Protein AF-A0A836C8M6-F1 (afdb_monomer_lite)

Radius of gyration: 21.82 Å; chains: 1; bounding box: 74×58×56 Å

Structure (mmCIF, N/CA/C/O backbone):
data_AF-A0A836C8M6-F1
#
_entry.id   AF-A0A836C8M6-F1
#
loop_
_atom_site.group_PDB
_atom_site.id
_atom_site.type_symbol
_atom_site.label_atom_id
_atom_site.label_alt_id
_atom_site.label_comp_id
_atom_site.label_asym_id
_atom_site.label_entity_id
_atom_site.label_seq_id
_atom_site.pdbx_PDB_ins_code
_atom_site.Cartn_x
_atom_site.Cartn_y
_atom_site.Cartn_z
_atom_site.occupancy
_atom_site.B_iso_or_equiv
_atom_site.auth_seq_id
_atom_site.auth_comp_id
_atom_site.auth_asym_id
_atom_site.auth_atom_id
_atom_site.pdbx_PDB_model_num
ATOM 1 N N . GLU A 1 1 ? 37.809 -8.268 -21.802 1.00 70.75 1 GLU A N 1
ATOM 2 C CA . GLU A 1 1 ? 36.948 -7.479 -20.892 1.00 70.75 1 GLU A CA 1
ATOM 3 C C . GLU A 1 1 ? 36.267 -6.323 -21.620 1.00 70.75 1 GLU A C 1
ATOM 5 O O . GLU A 1 1 ? 35.045 -6.297 -21.657 1.00 70.75 1 GLU A O 1
ATOM 10 N N . GLU A 1 2 ? 37.013 -5.476 -22.330 1.00 81.81 2 GLU A N 1
ATOM 11 C CA . GLU A 1 2 ? 36.499 -4.345 -23.131 1.00 81.81 2 GLU A CA 1
ATOM 12 C C . GLU A 1 2 ? 35.350 -4.700 -24.106 1.00 81.81 2 GLU A C 1
ATOM 14 O O . GLU A 1 2 ? 34.308 -4.050 -24.122 1.00 81.81 2 GLU A O 1
ATOM 19 N N . ARG A 1 3 ? 35.455 -5.814 -24.849 1.00 80.94 3 ARG A N 1
ATOM 20 C CA . ARG A 1 3 ? 34.365 -6.305 -25.721 1.00 80.94 3 ARG A CA 1
ATOM 21 C C . ARG A 1 3 ? 33.083 -6.651 -24.953 1.00 80.94 3 ARG A C 1
ATOM 23 O O . ARG A 1 3 ? 31.990 -6.437 -25.467 1.00 80.94 3 ARG A O 1
ATOM 30 N N . ALA A 1 4 ? 33.201 -7.219 -23.753 1.00 76.12 4 ALA A N 1
ATOM 31 C CA . ALA A 1 4 ? 32.039 -7.583 -22.941 1.00 76.12 4 ALA A CA 1
ATOM 32 C C . ALA A 1 4 ? 31.343 -6.331 -22.391 1.00 76.12 4 ALA A C 1
ATOM 34 O O . ALA A 1 4 ? 30.115 -6.270 -22.378 1.00 76.12 4 ALA A O 1
ATOM 35 N N . GLN A 1 5 ? 32.127 -5.316 -22.024 1.00 75.81 5 GLN A N 1
ATOM 36 C CA . GLN A 1 5 ? 31.625 -4.012 -21.607 1.00 75.81 5 GLN A CA 1
ATOM 37 C C . GLN A 1 5 ? 30.881 -3.293 -22.744 1.00 75.81 5 GLN A C 1
ATOM 39 O O . GLN A 1 5 ? 29.734 -2.899 -22.555 1.00 75.81 5 GLN A O 1
ATOM 44 N N . LEU A 1 6 ? 31.461 -3.225 -23.948 1.00 79.31 6 LEU A N 1
ATOM 45 C CA . LEU A 1 6 ? 30.806 -2.625 -25.121 1.00 79.31 6 LEU A CA 1
ATOM 46 C C . LEU A 1 6 ? 29.486 -3.322 -25.485 1.00 79.31 6 LEU A C 1
ATOM 48 O O . LEU A 1 6 ? 28.505 -2.670 -25.843 1.00 79.31 6 LEU A O 1
ATOM 52 N N . VAL A 1 7 ? 29.434 -4.655 -25.376 1.00 77.94 7 VAL A N 1
ATOM 53 C CA . VAL A 1 7 ? 28.193 -5.416 -25.589 1.00 77.94 7 VAL A CA 1
ATOM 54 C C . VAL A 1 7 ? 27.151 -5.068 -24.525 1.00 77.94 7 VAL A C 1
ATOM 56 O O . VAL A 1 7 ? 25.995 -4.846 -24.877 1.00 77.94 7 VAL A O 1
ATOM 59 N N . ALA A 1 8 ? 27.541 -4.979 -23.253 1.00 72.38 8 ALA A N 1
ATOM 60 C CA . ALA A 1 8 ? 26.633 -4.611 -22.170 1.00 72.38 8 ALA A CA 1
ATOM 61 C C . ALA A 1 8 ? 26.087 -3.179 -22.333 1.00 72.38 8 ALA A C 1
ATOM 63 O O . ALA A 1 8 ? 24.889 -2.953 -22.160 1.00 72.38 8 ALA A O 1
ATOM 64 N N . GLU A 1 9 ? 26.931 -2.227 -22.734 1.00 73.50 9 GLU A N 1
ATOM 65 C CA . GLU A 1 9 ? 26.543 -0.838 -23.014 1.00 73.50 9 GLU A CA 1
ATOM 66 C C . GLU A 1 9 ? 25.579 -0.744 -24.209 1.00 73.50 9 GLU A C 1
ATOM 68 O O . GLU A 1 9 ? 24.525 -0.105 -24.119 1.00 73.50 9 GLU A O 1
ATOM 73 N N . ALA A 1 10 ? 25.869 -1.453 -25.306 1.00 76.44 10 ALA A N 1
ATOM 74 C CA . ALA A 1 10 ? 24.977 -1.521 -26.462 1.00 76.44 10 ALA A CA 1
ATOM 75 C C . ALA A 1 10 ? 23.623 -2.152 -26.099 1.00 76.44 10 ALA A C 1
ATOM 77 O O . ALA A 1 10 ? 22.566 -1.658 -26.499 1.00 76.44 10 ALA A O 1
ATOM 78 N N . GLN A 1 11 ? 23.631 -3.221 -25.298 1.00 76.75 11 GLN A N 1
ATOM 79 C CA . GLN A 1 11 ? 22.408 -3.849 -24.806 1.00 76.75 11 GLN A CA 1
ATOM 80 C C . GLN A 1 11 ? 21.603 -2.891 -23.912 1.00 76.75 11 GLN A C 1
ATOM 82 O O . GLN A 1 11 ? 20.384 -2.795 -24.084 1.00 76.75 11 GLN A O 1
ATOM 87 N N . ALA A 1 12 ? 22.266 -2.135 -23.027 1.00 72.62 12 ALA A N 1
ATOM 88 C CA . ALA A 1 12 ? 21.643 -1.140 -22.145 1.00 72.62 12 ALA A CA 1
ATOM 89 C C . ALA A 1 12 ? 20.935 -0.016 -22.914 1.00 72.62 12 ALA A C 1
ATOM 91 O O . ALA A 1 12 ? 19.888 0.467 -22.479 1.00 72.62 12 ALA A O 1
ATOM 92 N N . ALA A 1 13 ? 21.437 0.352 -24.093 1.00 74.25 13 ALA A N 1
ATOM 93 C CA . ALA A 1 13 ? 20.791 1.330 -24.967 1.00 74.25 13 ALA A CA 1
ATOM 94 C C . ALA A 1 13 ? 19.652 0.731 -25.823 1.00 74.25 13 ALA A C 1
ATOM 96 O O . ALA A 1 13 ? 18.590 1.348 -25.998 1.00 74.25 13 ALA A O 1
ATOM 97 N N . LEU A 1 14 ? 19.852 -0.475 -26.366 1.00 79.56 14 LEU A N 1
ATOM 98 C CA . LEU A 1 14 ? 18.960 -1.076 -27.365 1.00 79.56 14 LEU A CA 1
ATOM 99 C C . LEU A 1 14 ? 17.711 -1.718 -26.757 1.00 79.56 14 LEU A C 1
ATOM 101 O O . LEU A 1 14 ? 16.613 -1.519 -27.278 1.00 79.56 14 LEU A O 1
ATOM 105 N N . TYR A 1 15 ? 17.839 -2.459 -25.656 1.00 80.00 15 TYR A N 1
ATOM 106 C CA . TYR A 1 15 ? 16.721 -3.221 -25.086 1.00 80.00 15 TYR A CA 1
ATOM 107 C C . TYR A 1 15 ? 15.576 -2.337 -24.576 1.00 80.00 15 TYR A C 1
ATOM 109 O O . TYR A 1 15 ? 14.428 -2.619 -24.931 1.00 80.00 15 TYR A O 1
ATOM 117 N N . PRO A 1 16 ? 15.815 -1.237 -23.830 1.00 80.56 16 PRO A N 1
ATOM 118 C CA . PRO A 1 16 ? 14.721 -0.351 -23.447 1.00 80.56 16 PRO A CA 1
ATOM 119 C C . PRO A 1 16 ? 14.035 0.299 -24.650 1.00 80.56 16 PRO A C 1
ATOM 121 O O . PRO A 1 16 ? 12.815 0.472 -24.662 1.00 80.56 16 PRO A O 1
ATOM 124 N N . SER A 1 17 ? 14.808 0.642 -25.682 1.00 82.19 17 SER A N 1
ATOM 125 C CA . SER A 1 17 ? 14.291 1.226 -26.922 1.00 82.19 17 SER A CA 1
ATOM 126 C C . SER A 1 17 ? 13.415 0.225 -27.681 1.00 82.19 17 SER A C 1
ATOM 128 O O . SER A 1 17 ? 12.302 0.569 -28.089 1.00 82.19 17 SER A O 1
ATOM 130 N N . LEU A 1 18 ? 13.866 -1.031 -27.778 1.00 82.50 18 LEU A N 1
ATOM 131 C CA . LEU A 1 18 ? 13.121 -2.153 -28.344 1.00 82.50 18 LEU A CA 1
ATOM 132 C C . LEU A 1 18 ? 11.839 -2.429 -27.553 1.00 82.50 18 LEU A C 1
ATOM 134 O O . LEU A 1 18 ? 10.763 -2.445 -28.141 1.00 82.50 18 LEU A O 1
ATOM 138 N N . ALA A 1 19 ? 11.918 -2.584 -26.229 1.00 81.00 19 ALA A N 1
ATOM 139 C CA . ALA A 1 19 ? 10.751 -2.813 -25.378 1.00 81.00 19 ALA A CA 1
ATOM 140 C C . ALA A 1 19 ? 9.730 -1.672 -25.514 1.00 81.00 19 ALA A C 1
ATOM 142 O O . ALA A 1 19 ? 8.532 -1.914 -25.660 1.00 81.00 19 ALA A O 1
ATOM 143 N N . SER A 1 20 ? 10.195 -0.421 -25.571 1.00 79.06 20 SER A N 1
ATOM 144 C CA . SER A 1 20 ? 9.339 0.750 -25.775 1.00 79.06 20 SER A CA 1
ATOM 145 C C . SER A 1 20 ? 8.665 0.741 -27.151 1.00 79.06 20 SER A C 1
ATOM 147 O O . SER A 1 20 ? 7.470 1.026 -27.252 1.00 79.06 20 SER A O 1
ATOM 149 N N . ALA A 1 21 ? 9.398 0.383 -28.210 1.00 82.75 21 ALA A N 1
ATOM 150 C CA . ALA A 1 21 ? 8.848 0.229 -29.555 1.00 82.75 21 ALA A CA 1
ATOM 151 C C . ALA A 1 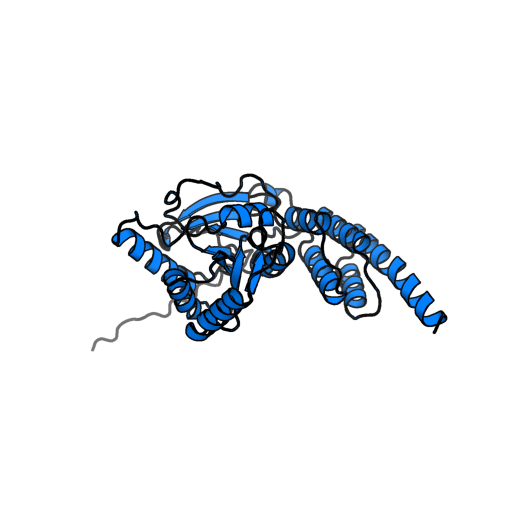21 ? 7.826 -0.916 -29.629 1.00 82.75 21 ALA A C 1
ATOM 153 O O . ALA A 1 21 ? 6.744 -0.726 -30.180 1.00 82.75 21 ALA A O 1
ATOM 154 N N . LEU A 1 22 ? 8.117 -2.061 -29.005 1.00 83.81 22 LEU A N 1
ATOM 155 C CA . LEU A 1 22 ? 7.213 -3.209 -28.920 1.00 83.81 22 LEU A CA 1
ATOM 156 C C . LEU A 1 22 ? 5.935 -2.865 -28.150 1.00 83.81 22 LEU A C 1
ATOM 158 O O . LEU A 1 22 ? 4.847 -3.231 -28.594 1.00 83.81 22 LEU A O 1
ATOM 162 N N . PHE A 1 23 ? 6.035 -2.108 -27.051 1.00 78.56 23 PHE A N 1
ATOM 163 C CA . PHE A 1 23 ? 4.857 -1.576 -26.371 1.00 78.56 23 PHE A CA 1
ATOM 164 C C . PHE A 1 23 ? 4.057 -0.674 -27.302 1.00 78.56 23 PHE A C 1
ATOM 166 O O . PHE A 1 23 ? 2.867 -0.919 -27.476 1.00 78.56 23 PHE A O 1
ATOM 173 N N . ARG A 1 24 ? 4.680 0.317 -27.959 1.00 77.06 24 ARG A N 1
ATOM 174 C CA . ARG A 1 24 ? 3.979 1.199 -28.914 1.00 77.06 24 ARG A CA 1
ATOM 175 C C . ARG A 1 24 ? 3.260 0.406 -30.008 1.00 77.06 24 ARG A C 1
ATOM 177 O O . ARG A 1 24 ? 2.090 0.681 -30.260 1.00 77.06 24 ARG A O 1
ATOM 184 N N . ALA A 1 25 ? 3.911 -0.619 -30.551 1.00 81.06 25 ALA A N 1
ATOM 185 C CA . ALA A 1 25 ? 3.370 -1.516 -31.570 1.00 81.06 25 ALA A CA 1
ATOM 186 C C . ALA A 1 25 ? 2.314 -2.515 -31.050 1.00 81.06 25 ALA A C 1
ATOM 188 O O . ALA A 1 25 ? 1.756 -3.276 -31.831 1.00 81.06 25 ALA A O 1
ATOM 189 N N . GLY A 1 26 ? 2.033 -2.558 -29.742 1.00 74.69 26 GLY A N 1
ATOM 190 C CA . GLY A 1 26 ? 1.069 -3.494 -29.149 1.00 74.69 26 GLY A CA 1
ATOM 191 C C . GLY A 1 26 ? 1.566 -4.937 -29.024 1.00 74.69 26 GLY A C 1
ATOM 192 O O . GLY A 1 26 ? 0.802 -5.816 -28.631 1.00 74.69 26 GLY A O 1
ATOM 193 N N . ALA A 1 27 ? 2.851 -5.193 -29.276 1.00 83.56 27 ALA A N 1
ATOM 194 C CA . ALA A 1 27 ? 3.480 -6.508 -29.185 1.00 83.56 27 ALA A CA 1
ATOM 195 C C . ALA A 1 27 ? 3.796 -6.896 -27.726 1.00 83.56 27 ALA A C 1
ATOM 197 O O . ALA A 1 27 ? 4.943 -7.167 -27.365 1.00 83.56 27 ALA A O 1
ATOM 198 N N . ARG A 1 28 ? 2.765 -6.937 -26.872 1.00 79.88 28 ARG A N 1
ATOM 199 C CA . ARG A 1 28 ? 2.869 -7.086 -25.409 1.00 79.88 28 ARG A CA 1
ATOM 200 C C . ARG A 1 28 ? 3.735 -8.262 -24.958 1.00 79.88 28 ARG A C 1
ATOM 202 O O . ARG A 1 28 ? 4.628 -8.070 -24.145 1.00 79.88 28 ARG A O 1
ATOM 209 N N . ARG A 1 29 ? 3.509 -9.470 -25.494 1.00 82.31 29 ARG A N 1
ATOM 210 C CA . ARG A 1 29 ? 4.294 -10.667 -25.120 1.00 82.31 29 ARG A CA 1
ATOM 211 C C . ARG A 1 29 ? 5.788 -10.474 -25.382 1.00 82.31 29 ARG A C 1
ATOM 213 O O . ARG A 1 29 ? 6.601 -10.847 -24.549 1.00 82.31 29 ARG A O 1
ATOM 220 N N . ARG A 1 30 ? 6.138 -9.857 -26.515 1.00 84.88 30 ARG A N 1
ATOM 221 C CA . ARG A 1 30 ? 7.534 -9.590 -26.897 1.00 84.88 30 ARG A CA 1
ATOM 222 C C . ARG A 1 30 ? 8.138 -8.482 -26.035 1.00 84.88 30 ARG A C 1
ATOM 224 O O . ARG A 1 30 ? 9.292 -8.586 -25.648 1.00 84.88 30 ARG A O 1
ATOM 231 N N . ALA A 1 31 ? 7.355 -7.453 -25.710 1.00 82.06 31 ALA A N 1
ATOM 232 C CA . ALA A 1 31 ? 7.790 -6.385 -24.816 1.00 82.06 31 ALA A CA 1
ATOM 233 C C . ALA A 1 31 ? 8.073 -6.911 -23.397 1.00 82.06 31 ALA A C 1
ATOM 235 O O . ALA A 1 31 ? 9.100 -6.577 -22.820 1.00 82.06 31 ALA A O 1
ATOM 236 N N . LEU A 1 32 ? 7.203 -7.776 -22.862 1.00 81.38 32 LEU A N 1
ATOM 237 C CA . LEU A 1 32 ? 7.411 -8.427 -21.564 1.00 81.38 32 LEU A CA 1
ATOM 238 C C . LEU A 1 32 ? 8.628 -9.359 -21.580 1.00 81.38 32 LEU A C 1
ATOM 240 O O . LEU A 1 32 ? 9.434 -9.287 -20.663 1.00 81.38 32 LEU A O 1
ATOM 244 N N . ALA A 1 33 ? 8.812 -10.156 -22.637 1.00 82.44 33 ALA A N 1
ATOM 245 C CA . ALA A 1 33 ? 10.005 -10.992 -22.787 1.00 82.44 33 ALA A CA 1
ATOM 246 C C . ALA A 1 33 ? 11.298 -10.154 -22.791 1.00 82.44 33 ALA A C 1
ATOM 248 O O . ALA A 1 33 ? 12.250 -10.494 -22.100 1.00 82.44 33 ALA A O 1
ATOM 249 N N . ALA A 1 34 ? 11.304 -9.008 -23.485 1.00 80.50 34 ALA A N 1
ATOM 250 C CA . ALA A 1 34 ? 12.444 -8.092 -23.465 1.00 80.50 34 ALA A CA 1
ATOM 251 C C . ALA A 1 34 ? 12.726 -7.536 -22.055 1.00 80.50 34 ALA A C 1
ATOM 253 O O . ALA A 1 34 ? 13.886 -7.430 -21.669 1.00 80.50 34 ALA A O 1
ATOM 254 N N . LEU A 1 35 ? 11.690 -7.219 -21.267 1.00 79.31 35 LEU A N 1
ATOM 255 C CA . LEU A 1 35 ? 11.854 -6.797 -19.868 1.00 79.31 35 LEU A CA 1
ATOM 256 C C . LEU A 1 35 ? 12.360 -7.929 -18.967 1.00 79.31 35 LEU A C 1
ATOM 258 O O . LEU A 1 35 ? 13.185 -7.681 -18.091 1.00 79.31 35 LEU A O 1
ATOM 262 N N . GLU A 1 36 ? 11.891 -9.161 -19.171 1.00 77.94 36 GLU A N 1
ATOM 263 C CA . GLU A 1 36 ? 12.391 -10.335 -18.449 1.00 77.94 36 GLU A CA 1
ATOM 264 C C . GLU A 1 36 ? 13.873 -10.584 -18.741 1.00 77.94 36 GLU A C 1
ATOM 266 O O . GLU A 1 36 ? 14.641 -10.855 -17.820 1.00 77.94 36 GLU A O 1
ATOM 271 N N . ASP A 1 37 ? 14.294 -10.449 -19.999 1.00 76.19 37 ASP A N 1
ATOM 272 C CA . ASP A 1 37 ? 15.699 -10.589 -20.389 1.00 76.19 37 ASP A CA 1
ATOM 273 C C . ASP A 1 37 ? 16.579 -9.503 -19.755 1.00 76.19 37 ASP A C 1
ATOM 275 O O . ASP A 1 37 ? 17.700 -9.788 -19.324 1.00 76.19 37 ASP A O 1
ATOM 279 N N . MET A 1 38 ? 16.054 -8.279 -19.618 1.00 75.31 38 MET A N 1
ATOM 280 C CA . MET A 1 38 ? 16.716 -7.211 -18.863 1.00 75.31 38 MET A CA 1
ATOM 281 C C . MET A 1 38 ? 16.819 -7.564 -17.369 1.00 75.31 38 MET A C 1
ATOM 283 O O . MET A 1 38 ? 17.896 -7.455 -16.784 1.00 75.31 38 MET A O 1
ATOM 287 N N . ALA A 1 39 ? 15.732 -8.054 -16.761 1.00 70.50 39 ALA A N 1
ATOM 288 C CA . ALA A 1 39 ? 15.676 -8.434 -15.347 1.00 70.50 39 ALA A CA 1
ATOM 289 C C . ALA A 1 39 ? 16.588 -9.624 -14.986 1.00 70.50 39 ALA A C 1
ATOM 291 O O . ALA A 1 39 ? 17.118 -9.669 -13.878 1.00 70.50 39 ALA A O 1
ATOM 292 N N . ARG A 1 40 ? 16.816 -10.573 -15.907 1.00 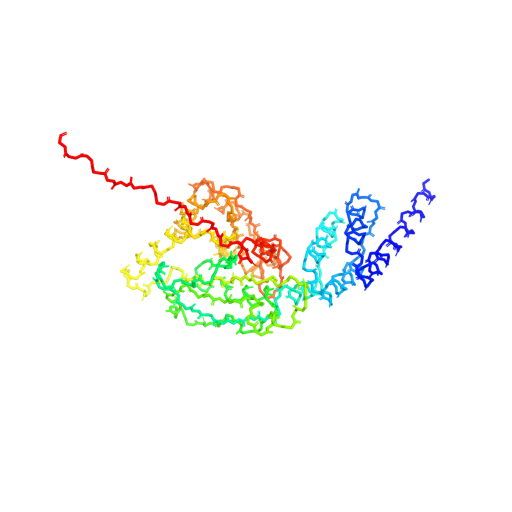72.50 40 ARG A N 1
ATOM 293 C CA . ARG A 1 40 ? 17.711 -11.737 -15.715 1.00 72.50 40 ARG A CA 1
ATOM 294 C C . ARG A 1 40 ? 19.211 -11.398 -15.772 1.00 72.50 40 ARG A C 1
ATOM 296 O O . ARG A 1 40 ? 20.036 -12.308 -15.785 1.00 72.50 40 ARG A O 1
ATOM 303 N N . GLY A 1 41 ? 19.580 -10.115 -15.768 1.00 60.78 41 GLY A N 1
ATOM 304 C CA . GLY A 1 41 ? 20.946 -9.683 -15.455 1.00 60.78 41 GLY A CA 1
ATOM 305 C C . GLY A 1 41 ? 21.883 -9.509 -16.648 1.00 60.78 41 GLY A C 1
ATOM 306 O O . GLY A 1 41 ? 23.092 -9.612 -16.475 1.00 60.78 41 GLY A O 1
ATOM 307 N N . ARG A 1 42 ? 21.366 -9.235 -17.853 1.00 61.41 42 ARG A N 1
ATOM 308 C CA . ARG A 1 42 ? 22.226 -8.935 -19.019 1.00 61.41 42 ARG A CA 1
ATOM 309 C C . ARG A 1 42 ? 22.215 -7.472 -19.443 1.00 61.41 42 ARG A C 1
ATOM 311 O O . ARG A 1 42 ? 23.003 -7.096 -20.299 1.00 61.41 42 ARG A O 1
ATOM 318 N N . VAL A 1 43 ? 21.332 -6.651 -18.874 1.00 66.00 43 VAL A N 1
ATOM 319 C CA . VAL A 1 43 ? 21.114 -5.284 -19.350 1.00 66.00 43 VAL A CA 1
ATOM 320 C C . VAL A 1 43 ? 20.785 -4.342 -18.197 1.00 66.00 43 VAL A C 1
ATOM 322 O O . VAL A 1 43 ? 19.735 -4.471 -17.570 1.00 66.00 43 VAL A O 1
ATOM 325 N N . ALA A 1 44 ? 21.646 -3.356 -17.945 1.00 68.81 44 ALA A N 1
ATOM 326 C CA . ALA A 1 44 ? 21.336 -2.279 -17.012 1.00 68.81 44 ALA A CA 1
ATOM 327 C C . ALA A 1 44 ? 20.193 -1.411 -17.571 1.00 68.81 44 ALA A C 1
ATOM 329 O O . ALA A 1 44 ? 20.269 -0.917 -18.696 1.00 68.81 44 ALA A O 1
ATOM 330 N N . ILE A 1 45 ? 19.126 -1.217 -16.793 1.00 77.81 45 ILE A N 1
ATOM 331 C CA . ILE A 1 45 ? 18.050 -0.277 -17.126 1.00 77.81 45 ILE A CA 1
ATOM 332 C C . ILE A 1 45 ? 18.316 1.053 -16.419 1.00 77.81 45 ILE A C 1
ATOM 334 O O . ILE A 1 45 ? 18.490 1.086 -15.208 1.00 77.81 45 ILE A O 1
ATOM 338 N N . SER A 1 46 ? 18.354 2.167 -17.150 1.00 85.06 46 SER A N 1
ATOM 339 C CA . SER A 1 46 ? 18.415 3.485 -16.509 1.00 85.06 46 SER A CA 1
ATOM 340 C C . SER A 1 46 ? 17.037 3.917 -15.996 1.00 85.06 46 SER A C 1
ATOM 342 O O . SER A 1 46 ? 16.001 3.468 -16.498 1.00 85.06 46 SER A O 1
ATOM 344 N N . ILE A 1 47 ? 17.006 4.836 -15.028 1.00 88.88 47 ILE A N 1
ATOM 345 C CA . ILE A 1 47 ? 15.751 5.412 -14.522 1.00 88.88 47 ILE A CA 1
ATOM 346 C C . ILE A 1 47 ? 14.933 6.081 -15.641 1.00 88.88 47 ILE A C 1
ATOM 348 O O . ILE A 1 47 ? 13.724 5.873 -15.737 1.00 88.88 47 ILE A O 1
ATOM 352 N N . ASP A 1 48 ? 15.589 6.782 -16.570 1.00 88.56 48 ASP A N 1
ATOM 353 C CA . ASP A 1 48 ? 14.919 7.422 -17.708 1.00 88.56 48 ASP A CA 1
ATOM 354 C C . ASP A 1 48 ? 14.305 6.400 -18.664 1.00 88.56 48 ASP A C 1
ATOM 356 O O . ASP A 1 48 ? 13.193 6.578 -19.167 1.00 88.56 48 ASP A O 1
ATOM 360 N N . ALA A 1 49 ? 15.026 5.306 -18.918 1.00 86.56 49 ALA A N 1
ATOM 361 C CA . ALA A 1 49 ? 14.539 4.199 -19.724 1.00 86.56 49 ALA A CA 1
ATOM 362 C C . ALA A 1 49 ? 13.300 3.554 -19.086 1.00 86.56 49 ALA A C 1
ATOM 364 O O . ALA A 1 49 ? 12.287 3.369 -19.769 1.00 86.56 49 ALA A O 1
ATOM 365 N N . ALA A 1 50 ? 13.348 3.284 -17.781 1.00 88.69 50 ALA A N 1
ATOM 366 C CA . ALA A 1 50 ? 12.220 2.744 -17.034 1.00 88.69 50 ALA A CA 1
ATOM 367 C C . ALA A 1 50 ? 11.004 3.685 -17.067 1.00 88.69 50 ALA A C 1
ATOM 369 O O . ALA A 1 50 ? 9.898 3.259 -17.408 1.00 88.69 50 ALA A O 1
ATOM 370 N N . ASN A 1 51 ? 11.208 4.984 -16.834 1.00 91.38 51 ASN A N 1
ATOM 371 C CA . ASN A 1 51 ? 10.145 5.989 -16.884 1.00 91.38 51 ASN A CA 1
ATOM 372 C C . ASN A 1 51 ? 9.501 6.084 -18.276 1.00 91.38 51 ASN A C 1
ATOM 374 O O . ASN A 1 51 ? 8.272 6.145 -18.394 1.00 91.38 51 ASN A O 1
ATOM 378 N N . ARG A 1 52 ? 10.290 6.022 -19.359 1.00 89.44 52 ARG A N 1
ATOM 379 C CA . ARG A 1 52 ? 9.755 5.966 -20.733 1.00 89.44 52 ARG A CA 1
ATOM 380 C C . ARG A 1 52 ? 8.908 4.717 -20.978 1.00 89.44 52 ARG A C 1
ATOM 382 O O . ARG A 1 52 ? 7.870 4.814 -21.639 1.00 89.44 52 ARG A O 1
ATOM 389 N N . LEU A 1 53 ? 9.335 3.562 -20.469 1.00 89.19 53 LEU A N 1
ATOM 390 C CA . LEU A 1 53 ? 8.610 2.295 -20.599 1.00 89.19 53 LEU A CA 1
ATOM 391 C C . LEU A 1 53 ? 7.291 2.315 -19.824 1.00 89.19 53 LEU A C 1
ATOM 393 O O . LEU A 1 53 ? 6.256 1.975 -20.395 1.00 89.19 53 LEU A O 1
ATOM 397 N N . ILE A 1 54 ? 7.297 2.799 -18.579 1.00 89.94 54 ILE A N 1
ATOM 398 C CA . ILE A 1 54 ? 6.083 2.943 -17.764 1.00 89.94 54 ILE A CA 1
ATOM 399 C C . ILE A 1 54 ? 5.090 3.882 -18.448 1.00 89.94 54 ILE A C 1
ATOM 401 O O . ILE A 1 54 ? 3.927 3.520 -18.603 1.00 89.94 54 ILE A O 1
ATOM 405 N N . ARG A 1 55 ? 5.531 5.044 -18.949 1.00 89.50 55 ARG A N 1
ATOM 406 C CA . ARG A 1 55 ? 4.649 5.970 -19.686 1.00 89.50 55 ARG A CA 1
ATOM 407 C C . ARG A 1 55 ? 4.111 5.352 -20.984 1.00 89.50 55 ARG A C 1
ATOM 409 O O . ARG A 1 55 ? 2.973 5.620 -21.371 1.00 89.50 55 ARG A O 1
ATOM 416 N N . ALA A 1 56 ? 4.897 4.519 -21.672 1.00 87.25 56 ALA A N 1
ATOM 417 C CA . ALA A 1 56 ? 4.430 3.791 -22.853 1.00 87.25 56 ALA A CA 1
ATOM 418 C C . ALA A 1 56 ? 3.355 2.749 -22.502 1.00 87.25 56 ALA A C 1
ATOM 420 O O . ALA A 1 56 ? 2.326 2.697 -23.178 1.00 87.25 56 ALA A O 1
ATOM 421 N N . ALA A 1 57 ? 3.555 1.979 -21.430 1.00 85.25 57 ALA A N 1
ATOM 422 C CA . ALA A 1 57 ? 2.573 1.029 -20.913 1.00 85.25 57 ALA A CA 1
ATOM 423 C C . ALA A 1 57 ? 1.299 1.734 -20.407 1.00 85.25 57 ALA A C 1
ATOM 425 O O . ALA A 1 57 ? 0.188 1.319 -20.740 1.00 85.25 57 ALA A O 1
ATOM 426 N N . GLN A 1 58 ? 1.452 2.860 -19.703 1.00 85.75 58 GLN A N 1
ATOM 427 C CA . GLN A 1 58 ? 0.361 3.714 -19.227 1.00 85.75 58 GLN A CA 1
ATOM 428 C C . GLN A 1 58 ? -0.538 4.185 -20.377 1.00 85.75 58 GLN A C 1
ATOM 430 O O . GLN A 1 58 ? -1.756 4.035 -20.293 1.00 85.75 58 GLN A O 1
ATOM 435 N N . ARG A 1 59 ? 0.035 4.715 -21.472 1.00 84.56 59 ARG A N 1
ATOM 436 C CA . ARG A 1 59 ? -0.740 5.163 -22.651 1.00 84.56 59 ARG A CA 1
ATOM 437 C C . ARG A 1 59 ? -1.599 4.052 -23.250 1.00 84.56 59 ARG A C 1
ATOM 439 O O . ARG A 1 59 ? -2.660 4.325 -23.800 1.00 84.56 59 ARG A O 1
ATOM 446 N N . ARG A 1 60 ? -1.150 2.804 -23.120 1.00 80.38 60 ARG A N 1
ATOM 447 C CA . ARG A 1 60 ? -1.858 1.611 -23.593 1.00 80.38 60 ARG A CA 1
ATOM 448 C C . ARG A 1 60 ? -2.759 0.967 -22.551 1.00 80.38 60 ARG A C 1
ATOM 450 O O . ARG A 1 60 ? -3.383 -0.041 -22.860 1.00 80.38 60 ARG A O 1
ATOM 457 N N . ARG A 1 61 ? -2.826 1.532 -21.342 1.00 81.19 61 ARG A N 1
ATOM 458 C CA . ARG A 1 61 ? -3.588 0.989 -20.210 1.00 81.19 61 ARG A CA 1
ATOM 459 C C . ARG A 1 61 ? -3.150 -0.435 -19.832 1.00 81.19 61 ARG A C 1
ATOM 461 O O . ARG A 1 61 ? -3.939 -1.199 -19.292 1.00 81.19 61 ARG A O 1
ATOM 468 N N . ASP A 1 62 ? -1.887 -0.789 -20.087 1.00 83.00 62 ASP A N 1
ATOM 469 C CA . ASP A 1 62 ? -1.332 -2.102 -19.741 1.00 83.00 62 ASP A CA 1
ATOM 470 C C . ASP A 1 62 ? -0.697 -2.051 -18.349 1.00 83.00 62 ASP A C 1
ATOM 472 O O . ASP A 1 62 ? 0.511 -1.865 -18.183 1.00 83.00 62 ASP A O 1
ATOM 476 N N . LEU A 1 63 ? -1.538 -2.191 -17.325 1.00 85.94 63 LEU A N 1
ATOM 477 C CA . LEU A 1 63 ? -1.098 -2.117 -15.935 1.00 85.94 63 LEU A CA 1
ATOM 478 C C . LEU A 1 63 ? -0.135 -3.261 -15.572 1.00 85.94 63 LEU A C 1
ATOM 480 O O . LEU A 1 63 ? 0.782 -3.081 -14.773 1.00 85.94 63 LEU A O 1
ATOM 484 N N . ARG A 1 64 ? -0.286 -4.430 -16.203 1.00 85.38 64 ARG A N 1
ATOM 485 C CA . ARG A 1 64 ? 0.637 -5.560 -16.015 1.00 85.38 64 ARG A CA 1
ATOM 486 C C . ARG A 1 64 ? 2.035 -5.226 -16.531 1.00 85.38 64 ARG A C 1
ATOM 488 O O . ARG A 1 64 ? 3.009 -5.541 -15.856 1.00 85.38 64 ARG A O 1
ATOM 495 N N . ALA A 1 65 ? 2.141 -4.565 -17.682 1.00 85.62 65 ALA A N 1
ATOM 496 C CA . ALA A 1 65 ? 3.423 -4.084 -18.187 1.00 85.62 65 ALA A CA 1
ATOM 497 C C . ALA A 1 65 ? 4.054 -3.022 -17.276 1.00 85.62 65 ALA A C 1
ATOM 499 O O . ALA A 1 65 ? 5.260 -3.068 -17.056 1.00 85.62 65 ALA A O 1
ATOM 500 N N . VAL A 1 66 ? 3.258 -2.115 -16.696 1.00 88.88 66 VAL A N 1
ATOM 501 C CA . VAL A 1 66 ? 3.758 -1.143 -15.705 1.00 88.88 66 VAL A CA 1
ATOM 502 C C . VAL A 1 66 ? 4.430 -1.857 -14.529 1.00 88.88 66 VAL A C 1
ATOM 504 O O . VAL A 1 66 ? 5.572 -1.544 -14.196 1.00 88.88 66 VAL A O 1
ATOM 507 N N . PHE A 1 67 ? 3.766 -2.855 -13.937 1.00 89.19 67 PHE A N 1
ATOM 508 C CA . PHE A 1 67 ? 4.346 -3.613 -12.825 1.00 89.19 67 PHE A CA 1
ATOM 509 C C . PHE A 1 67 ? 5.535 -4.488 -13.242 1.00 89.19 67 PHE A C 1
ATOM 511 O O . PHE A 1 67 ? 6.469 -4.626 -12.460 1.00 89.19 67 PHE A O 1
ATOM 518 N N . ALA A 1 68 ? 5.562 -5.006 -14.474 1.00 86.50 68 ALA A N 1
ATOM 519 C CA . ALA A 1 68 ? 6.725 -5.726 -14.995 1.00 86.50 68 ALA A CA 1
ATOM 520 C C . ALA A 1 68 ? 7.968 -4.824 -15.103 1.00 86.50 68 ALA A C 1
ATOM 522 O O . ALA A 1 68 ? 9.072 -5.263 -14.787 1.00 86.50 68 ALA A O 1
ATOM 523 N N . VAL A 1 69 ? 7.804 -3.552 -15.493 1.00 88.19 69 VAL A N 1
ATOM 524 C CA . VAL A 1 69 ? 8.918 -2.588 -15.489 1.00 88.19 69 VAL A CA 1
ATOM 525 C C . VAL A 1 69 ? 9.396 -2.314 -14.061 1.00 88.19 69 VAL A C 1
ATOM 527 O O . VAL A 1 69 ? 10.600 -2.303 -13.831 1.00 88.19 69 VAL A O 1
ATOM 530 N N . LEU A 1 70 ? 8.489 -2.154 -13.089 1.00 87.88 70 LEU A N 1
ATOM 531 C CA . LEU A 1 70 ? 8.866 -1.977 -11.677 1.00 87.88 70 LEU A CA 1
ATOM 532 C C . LEU A 1 70 ? 9.614 -3.192 -11.104 1.00 87.88 70 LEU A C 1
ATOM 534 O O . LEU A 1 70 ? 10.589 -3.031 -10.366 1.00 87.88 70 LEU A O 1
ATOM 538 N N . ASP A 1 71 ? 9.186 -4.404 -11.459 1.00 86.25 71 ASP A N 1
ATOM 539 C CA . ASP A 1 71 ? 9.872 -5.635 -11.061 1.00 86.25 71 ASP A CA 1
ATOM 540 C C . ASP A 1 71 ? 11.280 -5.693 -11.687 1.00 86.25 71 ASP A C 1
ATOM 542 O O . ASP A 1 71 ? 12.247 -6.010 -10.992 1.00 86.25 71 ASP A O 1
ATOM 546 N N . ALA A 1 72 ? 11.428 -5.290 -12.956 1.00 84.25 72 ALA A N 1
ATOM 547 C CA . ALA A 1 72 ? 12.728 -5.191 -13.623 1.00 84.25 72 ALA A CA 1
ATOM 548 C C . ALA A 1 72 ? 13.643 -4.125 -12.991 1.00 84.25 72 ALA A C 1
ATOM 550 O O . ALA A 1 72 ? 14.829 -4.382 -12.794 1.00 84.25 72 ALA A O 1
ATOM 551 N N . MET A 1 73 ? 13.106 -2.958 -12.610 1.00 87.19 73 MET A N 1
ATOM 552 C CA . MET A 1 73 ? 13.852 -1.936 -11.860 1.00 87.19 73 MET A CA 1
ATOM 553 C C . MET A 1 73 ? 14.352 -2.482 -10.522 1.00 87.19 73 MET A C 1
ATOM 555 O O . MET A 1 73 ? 15.518 -2.302 -10.180 1.00 87.19 73 MET A O 1
ATOM 559 N N . THR A 1 74 ? 13.490 -3.197 -9.791 1.00 85.06 74 THR A N 1
ATOM 560 C CA . THR A 1 74 ? 13.841 -3.814 -8.504 1.00 85.06 74 THR A CA 1
ATOM 561 C C . THR A 1 74 ? 14.961 -4.842 -8.675 1.00 85.06 74 THR A C 1
ATOM 563 O O . THR A 1 74 ? 15.938 -4.811 -7.928 1.00 85.06 74 THR A O 1
ATOM 566 N N . ALA A 1 75 ? 14.856 -5.720 -9.679 1.00 83.56 75 ALA A N 1
ATOM 567 C CA . ALA A 1 75 ? 15.891 -6.704 -9.999 1.00 83.56 75 ALA A CA 1
ATOM 568 C C . ALA A 1 75 ? 17.231 -6.039 -10.365 1.00 83.56 75 ALA A C 1
ATOM 570 O O . ALA A 1 75 ? 18.288 -6.497 -9.938 1.00 83.56 75 ALA A O 1
ATOM 571 N N . ALA A 1 76 ? 17.177 -4.916 -11.085 1.00 82.44 76 ALA A N 1
ATOM 572 C CA . ALA A 1 76 ? 18.340 -4.125 -11.474 1.00 82.44 76 ALA A CA 1
ATOM 573 C C . ALA A 1 76 ? 18.845 -3.157 -10.382 1.00 82.44 76 ALA A C 1
ATOM 575 O O . ALA A 1 76 ? 19.807 -2.432 -10.622 1.00 82.44 76 ALA A O 1
ATOM 576 N N . ARG A 1 77 ? 18.219 -3.127 -9.193 1.00 85.31 77 ARG A N 1
ATOM 577 C CA . ARG A 1 77 ? 18.524 -2.188 -8.090 1.00 85.31 77 ARG A CA 1
ATOM 578 C C . ARG A 1 77 ? 18.440 -0.710 -8.492 1.00 85.31 77 ARG A C 1
ATOM 580 O O . ARG A 1 77 ? 19.174 0.131 -7.979 1.00 85.31 77 ARG A O 1
ATOM 587 N N . VAL A 1 78 ? 17.523 -0.388 -9.397 1.00 85.75 78 VAL A N 1
ATOM 588 C CA . VAL A 1 78 ? 17.261 0.977 -9.857 1.00 85.75 78 VAL A CA 1
ATOM 589 C C . VAL A 1 78 ? 16.152 1.567 -9.000 1.00 85.75 78 VAL A C 1
ATOM 591 O O . VAL A 1 78 ? 15.012 1.104 -9.049 1.00 85.75 78 VAL A O 1
ATOM 594 N N . ALA A 1 79 ? 16.482 2.586 -8.210 1.00 85.38 79 ALA A N 1
ATOM 595 C CA . ALA A 1 79 ? 15.517 3.247 -7.341 1.00 85.38 79 ALA A CA 1
ATOM 596 C C . ALA A 1 79 ? 14.492 4.059 -8.164 1.00 85.38 79 ALA A C 1
ATOM 598 O O . ALA A 1 79 ? 14.897 4.876 -8.996 1.00 85.38 79 ALA A O 1
ATOM 599 N N . PRO A 1 80 ? 13.177 3.870 -7.946 1.00 87.25 80 PRO A N 1
ATOM 600 C CA . PRO A 1 80 ? 12.146 4.726 -8.524 1.00 87.25 80 PRO A CA 1
ATOM 601 C C . PRO A 1 80 ? 12.258 6.180 -8.051 1.00 87.25 80 PRO A C 1
ATOM 603 O O . PRO A 1 80 ? 12.646 6.448 -6.913 1.00 87.25 80 PRO A O 1
ATOM 606 N N . ASN A 1 81 ? 11.855 7.117 -8.908 1.00 88.44 81 ASN A N 1
ATOM 607 C CA . ASN A 1 81 ? 11.770 8.540 -8.582 1.00 88.44 81 ASN A CA 1
ATOM 608 C C . ASN A 1 81 ? 10.325 9.058 -8.702 1.00 88.44 81 ASN A C 1
ATOM 610 O O . ASN A 1 81 ? 9.407 8.311 -9.048 1.00 88.44 81 ASN A O 1
ATOM 614 N N . ASP A 1 82 ? 10.121 10.347 -8.427 1.00 86.00 82 ASP A N 1
ATOM 615 C CA . ASP A 1 82 ? 8.805 11.000 -8.492 1.00 86.00 82 ASP A CA 1
ATOM 616 C C . ASP A 1 82 ? 8.086 10.795 -9.831 1.00 86.00 82 ASP A C 1
ATOM 618 O O . ASP A 1 82 ? 6.890 10.499 -9.845 1.00 86.00 82 ASP A O 1
ATOM 622 N N . ASP A 1 83 ? 8.813 10.827 -10.946 1.00 87.88 83 ASP A N 1
ATOM 623 C CA . ASP A 1 83 ? 8.251 10.535 -12.265 1.00 87.88 83 ASP A CA 1
ATOM 624 C C . ASP A 1 83 ? 7.767 9.088 -12.393 1.00 87.88 83 ASP A C 1
ATOM 626 O O . ASP A 1 83 ? 6.685 8.840 -12.940 1.00 87.88 83 ASP A O 1
ATOM 630 N N . THR A 1 84 ? 8.544 8.124 -11.885 1.00 88.31 84 THR A N 1
ATOM 631 C CA . THR A 1 84 ? 8.147 6.711 -11.844 1.00 88.31 84 THR A CA 1
ATOM 632 C C . THR A 1 84 ? 6.837 6.566 -11.079 1.00 88.31 84 THR A C 1
ATOM 634 O O . THR A 1 84 ? 5.875 5.961 -11.555 1.00 88.31 84 THR A O 1
ATOM 637 N N . TYR A 1 85 ? 6.793 7.166 -9.894 1.00 83.75 85 TYR A N 1
ATOM 638 C CA . TYR A 1 85 ? 5.676 7.110 -8.968 1.00 83.75 85 TYR A CA 1
ATOM 639 C C . TYR A 1 85 ? 4.393 7.702 -9.536 1.00 83.75 85 TYR A C 1
ATOM 641 O O . TYR A 1 85 ? 3.328 7.090 -9.432 1.00 83.75 85 TYR A O 1
ATOM 649 N N . GLU A 1 86 ? 4.479 8.893 -10.117 1.00 86.19 86 GLU A N 1
ATOM 650 C CA . GLU A 1 86 ? 3.334 9.552 -10.730 1.00 86.19 86 GLU A CA 1
ATOM 651 C C . GLU A 1 86 ? 2.822 8.761 -11.930 1.00 86.19 86 GLU A C 1
ATOM 653 O O . GLU A 1 86 ? 1.614 8.573 -12.067 1.00 86.19 86 GLU A O 1
ATOM 658 N N . ALA A 1 87 ? 3.714 8.226 -12.767 1.00 86.50 87 ALA A N 1
ATOM 659 C CA . ALA A 1 87 ? 3.315 7.427 -13.919 1.00 86.50 87 ALA A CA 1
ATOM 660 C C . ALA A 1 87 ? 2.618 6.114 -13.509 1.00 86.50 87 ALA A C 1
ATOM 662 O O . ALA A 1 87 ? 1.594 5.760 -14.096 1.00 86.50 87 ALA A O 1
ATOM 663 N N . VAL A 1 88 ? 3.108 5.430 -12.467 1.00 88.56 88 VAL A N 1
ATOM 664 C CA . VAL A 1 88 ? 2.471 4.220 -11.910 1.00 88.56 88 VAL A CA 1
ATOM 665 C C . VAL A 1 88 ? 1.094 4.542 -11.337 1.00 88.56 88 VAL A C 1
ATOM 667 O O . VAL A 1 88 ? 0.115 3.892 -11.703 1.00 88.56 88 VAL A O 1
ATOM 670 N N . ALA A 1 89 ? 0.996 5.565 -10.485 1.00 87.56 89 ALA A N 1
ATOM 671 C CA . ALA A 1 89 ? -0.272 5.960 -9.882 1.00 87.56 89 ALA A CA 1
ATOM 672 C C . ALA A 1 89 ? -1.295 6.379 -10.949 1.00 87.56 89 ALA A C 1
ATOM 674 O O . ALA A 1 89 ? -2.439 5.940 -10.904 1.00 87.56 89 ALA A O 1
ATOM 675 N N . ASN A 1 90 ? -0.879 7.145 -11.961 1.00 86.38 90 ASN A N 1
ATOM 676 C CA . ASN A 1 90 ? -1.755 7.569 -13.054 1.00 86.38 90 ASN A CA 1
ATOM 677 C C . ASN A 1 90 ? -2.171 6.404 -13.971 1.00 86.38 90 ASN A C 1
ATOM 679 O O . ASN A 1 90 ? -3.258 6.435 -14.549 1.00 86.38 90 ASN A O 1
ATOM 683 N N . ALA A 1 91 ? -1.328 5.376 -14.123 1.00 86.12 91 ALA A N 1
ATOM 684 C CA . ALA A 1 91 ? -1.690 4.154 -14.839 1.00 86.12 91 ALA A CA 1
ATOM 685 C C . ALA A 1 91 ? -2.702 3.310 -14.053 1.00 86.12 91 ALA A C 1
ATOM 687 O O . ALA A 1 91 ? -3.630 2.754 -14.639 1.00 86.12 91 ALA A O 1
ATOM 688 N N . ALA A 1 92 ? -2.519 3.223 -12.735 1.00 87.50 92 ALA A N 1
ATOM 689 C CA . ALA A 1 92 ? -3.307 2.372 -11.857 1.00 87.50 92 ALA A CA 1
ATOM 690 C C . ALA A 1 92 ? -4.611 3.023 -11.363 1.00 87.50 92 ALA A C 1
ATOM 692 O O . ALA A 1 92 ? -5.560 2.304 -11.067 1.00 87.50 92 ALA A O 1
ATOM 693 N N . VAL A 1 93 ? -4.682 4.356 -11.273 1.00 88.81 93 VAL A N 1
ATOM 694 C CA . VAL A 1 93 ? -5.781 5.108 -10.636 1.00 88.81 93 VAL A CA 1
ATOM 695 C C . VAL A 1 93 ? -6.268 6.245 -11.541 1.00 88.81 93 VAL A C 1
ATOM 697 O O . VAL A 1 93 ? -5.895 7.414 -11.405 1.00 88.81 93 VAL A O 1
ATOM 700 N N . ARG A 1 94 ? -7.153 5.916 -12.482 1.00 85.88 94 ARG A N 1
ATOM 701 C CA . ARG A 1 94 ? -7.684 6.872 -13.473 1.00 85.88 94 ARG A CA 1
ATOM 702 C C . ARG A 1 94 ? -8.928 7.596 -12.972 1.00 85.88 94 ARG A C 1
ATOM 704 O O . ARG A 1 94 ? -9.057 8.806 -13.151 1.00 85.88 94 ARG A O 1
ATOM 711 N N . SER A 1 95 ? -9.803 6.869 -12.293 1.00 85.44 95 SER A N 1
ATOM 712 C CA . SER A 1 95 ? -10.970 7.402 -11.594 1.00 85.44 95 SER A CA 1
ATOM 713 C C . SER A 1 95 ? -11.040 6.800 -10.204 1.00 85.44 95 SER A C 1
ATOM 715 O O . SER A 1 95 ? -10.570 5.680 -9.996 1.00 85.44 95 SER A O 1
ATOM 717 N N . VAL A 1 96 ? -11.605 7.561 -9.269 1.00 86.94 96 VAL A N 1
ATOM 718 C CA . VAL A 1 96 ? -11.975 7.063 -7.948 1.00 86.94 96 VAL A CA 1
ATOM 719 C C . VAL A 1 96 ? -13.314 7.661 -7.564 1.00 86.94 96 VAL A C 1
ATOM 721 O O . VAL A 1 96 ? -13.468 8.880 -7.604 1.00 86.94 96 VAL A O 1
ATOM 724 N N . GLU A 1 97 ? -14.257 6.807 -7.190 1.00 85.94 97 GLU A N 1
ATOM 725 C CA . GLU A 1 97 ? -15.624 7.186 -6.846 1.00 85.94 97 GLU A CA 1
ATOM 726 C C . GLU A 1 97 ? -15.986 6.602 -5.481 1.00 85.94 97 GLU A C 1
ATOM 728 O O . GLU A 1 97 ? -15.741 5.427 -5.217 1.00 85.94 97 GLU A O 1
ATOM 733 N N . PHE A 1 98 ? -16.547 7.417 -4.588 1.00 87.56 98 PHE A N 1
ATOM 734 C CA . PHE A 1 98 ? -17.103 6.901 -3.339 1.00 87.56 98 PHE A CA 1
ATOM 735 C C . PHE A 1 98 ? -18.373 6.106 -3.648 1.00 87.56 98 PHE A C 1
ATOM 737 O O . PHE A 1 98 ? -19.274 6.622 -4.304 1.00 87.56 98 PHE A O 1
ATOM 744 N N . VAL A 1 99 ? -18.440 4.868 -3.161 1.00 88.81 99 VAL A N 1
ATOM 745 C CA . VAL A 1 99 ? -19.578 3.972 -3.400 1.00 88.81 99 VAL A CA 1
ATOM 746 C C . VAL A 1 99 ? -20.500 3.928 -2.196 1.00 88.81 99 VAL A C 1
ATOM 748 O O . VAL A 1 99 ? -21.698 4.157 -2.327 1.00 88.81 99 VAL A O 1
ATOM 751 N N . THR A 1 100 ? -19.961 3.604 -1.023 1.00 88.88 100 THR A N 1
ATOM 752 C CA . THR A 1 100 ? -20.756 3.477 0.201 1.00 88.88 100 THR A CA 1
ATOM 753 C C . THR A 1 100 ? -19.871 3.495 1.441 1.00 88.88 100 THR A C 1
ATOM 755 O O . THR A 1 100 ? -18.685 3.160 1.377 1.00 88.88 100 THR A O 1
ATOM 758 N N . GLY A 1 101 ? -20.465 3.850 2.577 1.00 90.38 101 GLY A N 1
ATOM 759 C CA . GLY A 1 101 ? -19.913 3.604 3.901 1.00 90.38 101 GLY A CA 1
ATOM 760 C C . GLY A 1 101 ? -20.686 2.464 4.560 1.00 90.38 101 GLY A C 1
ATOM 761 O O . GLY A 1 101 ? -21.862 2.611 4.884 1.00 90.38 101 GLY A O 1
ATOM 762 N N . ALA A 1 102 ? -20.039 1.315 4.745 1.00 90.06 102 ALA A N 1
ATOM 763 C CA . ALA A 1 102 ? -20.665 0.129 5.319 1.00 90.06 102 ALA A CA 1
ATOM 764 C C . ALA A 1 102 ? -20.467 0.068 6.840 1.00 90.06 102 ALA A C 1
ATOM 766 O O . ALA A 1 102 ? -19.358 0.246 7.346 1.00 90.06 102 ALA A O 1
ATOM 767 N N . VAL A 1 103 ? -21.547 -0.210 7.568 1.00 89.06 103 VAL A N 1
ATOM 768 C CA . VAL A 1 103 ? -21.563 -0.362 9.038 1.00 89.06 103 VAL A CA 1
ATOM 769 C C . VAL A 1 103 ? -21.664 -1.821 9.480 1.00 89.06 103 VAL A C 1
ATOM 771 O O . VAL A 1 103 ? -21.537 -2.114 10.664 1.00 89.06 103 VAL A O 1
ATOM 774 N N . SER A 1 104 ? -21.900 -2.731 8.539 1.00 91.19 104 SER A N 1
ATOM 775 C CA . SER A 1 104 ? -22.095 -4.160 8.772 1.00 91.19 104 SER A CA 1
ATOM 776 C C . SER A 1 104 ? -21.701 -4.965 7.527 1.00 91.19 104 SER A C 1
ATOM 778 O O . SER A 1 104 ? -21.483 -4.387 6.458 1.00 91.19 104 SER A O 1
ATOM 780 N N . MET A 1 105 ? -21.629 -6.295 7.634 1.00 92.44 105 MET A N 1
ATOM 781 C CA . MET A 1 105 ? -21.314 -7.163 6.491 1.00 92.44 105 MET A CA 1
ATOM 782 C C . MET A 1 105 ? -22.398 -7.113 5.399 1.00 92.44 105 MET A C 1
ATOM 784 O O . MET A 1 105 ? -22.090 -7.215 4.212 1.00 92.44 105 MET A O 1
ATOM 788 N N . GLU A 1 106 ? -23.656 -6.888 5.780 1.00 91.81 106 GLU A N 1
ATOM 789 C CA . GLU A 1 106 ? -24.820 -6.815 4.885 1.00 91.81 106 GLU A CA 1
ATOM 790 C C . GLU A 1 106 ? -24.860 -5.513 4.076 1.00 91.81 106 GLU A C 1
ATOM 792 O O . GLU A 1 106 ? -25.448 -5.466 2.996 1.00 91.81 106 GLU A O 1
ATOM 797 N N . THR A 1 107 ? -24.231 -4.451 4.591 1.00 91.00 107 THR A N 1
ATOM 798 C CA . THR A 1 107 ? -24.186 -3.124 3.950 1.00 91.00 107 THR A CA 1
ATOM 799 C C . THR A 1 107 ? -22.954 -2.921 3.062 1.00 91.00 107 THR A C 1
ATOM 801 O O . THR A 1 107 ? -22.777 -1.848 2.482 1.00 91.00 107 THR A O 1
ATOM 804 N N . LEU A 1 108 ? -22.108 -3.948 2.916 1.00 92.44 108 LEU A N 1
ATOM 805 C CA . LEU A 1 108 ? -20.974 -3.935 1.990 1.00 92.44 108 LEU A CA 1
ATOM 806 C C . LEU A 1 108 ? -21.446 -3.825 0.526 1.00 92.44 108 LEU A C 1
ATOM 808 O O . LEU A 1 108 ? -22.527 -4.317 0.184 1.00 92.44 108 LEU A O 1
ATOM 812 N N . PRO A 1 109 ? -20.631 -3.252 -0.384 1.00 90.25 109 PRO A N 1
ATOM 813 C CA . PRO A 1 109 ? -20.943 -3.264 -1.807 1.00 90.25 109 PRO A CA 1
ATOM 814 C C . PRO A 1 109 ? -21.216 -4.681 -2.318 1.00 90.25 109 PRO A C 1
ATOM 816 O O . PRO A 1 109 ? -20.421 -5.603 -2.098 1.00 90.25 109 PRO A O 1
ATOM 819 N N . ARG A 1 110 ? -22.329 -4.825 -3.048 1.00 86.69 110 ARG A N 1
ATOM 820 C CA . ARG A 1 110 ? -22.717 -6.077 -3.719 1.00 86.69 110 ARG A CA 1
ATOM 821 C C . ARG A 1 110 ? -21.792 -6.424 -4.879 1.00 86.69 110 ARG A C 1
ATOM 823 O O . ARG A 1 110 ? -21.578 -7.597 -5.169 1.00 86.69 110 ARG A O 1
ATOM 830 N N . LYS A 1 111 ? -21.271 -5.403 -5.566 1.00 85.94 111 LYS A N 1
ATOM 831 C CA . LYS A 1 111 ? -20.350 -5.584 -6.685 1.00 85.94 111 LYS A CA 1
ATOM 832 C C . LYS A 1 111 ? -19.069 -6.241 -6.175 1.00 85.94 111 LYS A C 1
ATOM 834 O O . LYS A 1 111 ? -18.453 -5.769 -5.223 1.00 85.94 111 LYS A O 1
ATOM 839 N N . TRP A 1 112 ? -18.671 -7.329 -6.824 1.00 86.31 112 TRP A N 1
ATOM 840 C CA . TRP A 1 112 ? -17.507 -8.103 -6.422 1.00 86.31 112 TRP A CA 1
ATOM 841 C C . TRP A 1 112 ? -16.250 -7.604 -7.129 1.00 86.31 112 TRP A C 1
ATOM 843 O O . TRP A 1 112 ? -15.946 -8.032 -8.238 1.00 86.31 112 TRP A O 1
ATOM 853 N N . LEU A 1 113 ? -15.508 -6.701 -6.495 1.00 92.12 113 LEU A N 1
ATOM 854 C CA . LEU A 1 113 ? -14.201 -6.256 -6.981 1.00 92.12 113 LEU A CA 1
ATOM 855 C C . LEU A 1 113 ? -13.115 -6.603 -5.962 1.00 92.12 113 LEU A C 1
ATOM 857 O O . LEU A 1 113 ? -13.412 -6.585 -4.771 1.00 92.12 113 LEU A O 1
ATOM 861 N N . PRO A 1 114 ? -11.871 -6.888 -6.391 1.00 95.25 114 PRO A N 1
ATOM 862 C CA . PRO A 1 114 ? -10.752 -7.063 -5.470 1.00 95.25 114 PRO A CA 1
ATOM 863 C C . PRO A 1 114 ? -10.584 -5.852 -4.549 1.00 95.25 114 PRO A C 1
ATOM 865 O O . PRO A 1 114 ? -10.813 -4.720 -4.973 1.00 95.25 114 PRO A O 1
ATOM 868 N N . GLU A 1 115 ? -10.158 -6.067 -3.306 1.00 95.88 115 GLU A N 1
ATOM 869 C CA . GLU A 1 115 ? -10.131 -5.006 -2.289 1.00 95.88 115 GLU A CA 1
ATOM 870 C C . GLU A 1 115 ? -8.744 -4.837 -1.670 1.00 95.88 115 GLU A C 1
ATOM 872 O O . GLU A 1 115 ? -8.073 -5.809 -1.299 1.00 95.88 115 GLU A O 1
ATOM 877 N N . ALA A 1 116 ? -8.344 -3.575 -1.525 1.00 97.19 116 ALA A N 1
ATOM 878 C CA . ALA A 1 116 ? -7.202 -3.136 -0.743 1.00 97.19 116 ALA A CA 1
ATOM 879 C C . ALA A 1 116 ? -7.702 -2.319 0.454 1.00 97.19 116 ALA A C 1
ATOM 881 O O . ALA A 1 116 ? -8.173 -1.192 0.296 1.00 97.19 116 ALA A O 1
ATOM 882 N N . ALA A 1 117 ? -7.616 -2.898 1.648 1.00 96.50 117 ALA A N 1
ATOM 883 C CA . ALA A 1 117 ? -8.094 -2.288 2.880 1.00 96.50 117 ALA A CA 1
ATOM 884 C C . ALA A 1 117 ? -6.987 -1.552 3.637 1.00 96.50 117 ALA A C 1
ATOM 886 O O . ALA A 1 117 ? -5.836 -1.984 3.645 1.00 96.50 117 ALA A O 1
ATOM 887 N N . PHE A 1 118 ? -7.351 -0.469 4.319 1.00 95.94 118 PHE A N 1
ATOM 888 C CA . PHE A 1 118 ? -6.455 0.340 5.138 1.00 95.94 118 PHE A CA 1
ATOM 889 C C . PHE A 1 118 ? -7.036 0.508 6.533 1.00 95.94 118 PHE A C 1
ATOM 891 O O . PHE A 1 118 ? -8.108 1.085 6.697 1.00 95.94 118 PHE A O 1
ATOM 898 N N . ILE A 1 119 ? -6.294 0.075 7.544 1.00 94.12 119 ILE A N 1
ATOM 899 C CA . ILE A 1 119 ? -6.641 0.211 8.958 1.00 94.12 119 ILE A CA 1
ATOM 900 C C . ILE A 1 119 ? -5.499 0.886 9.710 1.00 94.12 119 ILE A C 1
ATOM 902 O O . ILE A 1 119 ? -4.338 0.819 9.317 1.00 94.12 119 ILE A O 1
ATOM 906 N N . GLY A 1 120 ? -5.816 1.562 10.803 1.00 92.62 120 GLY A N 1
ATOM 907 C CA . GLY A 1 120 ? -4.819 2.120 11.705 1.00 92.62 120 GLY A CA 1
ATOM 908 C C . GLY A 1 120 ? -5.459 3.087 12.682 1.00 92.62 120 GLY A C 1
ATOM 909 O O . GLY A 1 120 ? -6.669 3.315 12.651 1.00 92.62 120 GLY A O 1
ATOM 910 N N . ARG A 1 121 ? -4.654 3.676 13.563 1.00 89.56 121 ARG A N 1
ATOM 911 C CA . ARG A 1 121 ? -5.166 4.633 14.547 1.00 89.56 121 ARG A CA 1
ATOM 912 C C . ARG A 1 121 ? -5.693 5.915 13.904 1.00 89.56 121 ARG A C 1
ATOM 914 O O . ARG A 1 121 ? -5.238 6.350 12.843 1.00 89.56 121 ARG A O 1
ATOM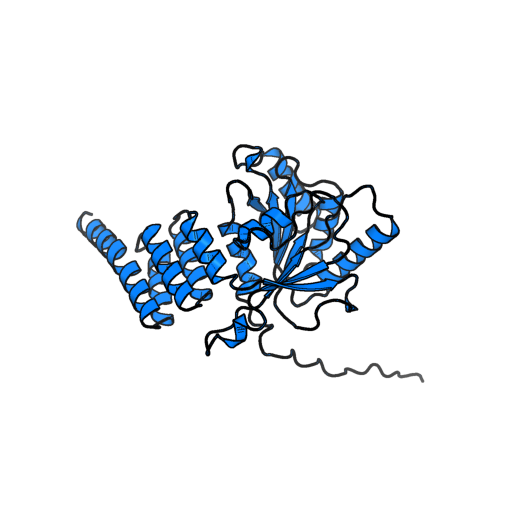 921 N N . SER A 1 122 ? -6.622 6.578 14.591 1.00 83.69 122 SER A N 1
ATOM 922 C CA . SER A 1 122 ? -6.980 7.960 14.250 1.00 83.69 122 SER A CA 1
ATOM 923 C C . SER A 1 122 ? -5.715 8.836 14.195 1.00 83.69 122 SER A C 1
ATOM 925 O O . SER A 1 122 ? -4.854 8.743 15.066 1.00 83.69 122 SER A O 1
ATOM 927 N N . ASN A 1 123 ? -5.585 9.675 13.161 1.00 84.50 123 ASN A N 1
ATOM 928 C CA . ASN A 1 123 ? -4.412 10.529 12.902 1.00 84.50 123 ASN A CA 1
ATOM 929 C C . ASN A 1 123 ? -3.070 9.804 12.664 1.00 84.50 123 ASN A C 1
ATOM 931 O O . ASN A 1 123 ? -2.021 10.455 12.672 1.00 84.50 123 ASN A O 1
ATOM 935 N N . VAL A 1 124 ? -3.068 8.493 12.390 1.00 91.62 124 VAL A N 1
ATOM 936 C CA . VAL A 1 124 ? -1.837 7.778 12.002 1.00 91.62 124 VAL A CA 1
ATOM 937 C C . VAL A 1 124 ? -1.308 8.226 10.634 1.00 91.62 124 VAL A C 1
ATOM 939 O O . VAL A 1 124 ? -0.126 8.116 10.364 1.00 91.62 124 VAL A O 1
ATOM 942 N N . GLY A 1 125 ? -2.159 8.814 9.787 1.00 90.38 125 GLY A N 1
ATOM 943 C CA . GLY A 1 125 ? -1.786 9.266 8.440 1.00 90.38 125 GLY A CA 1
ATOM 944 C C . GLY A 1 125 ? -2.430 8.467 7.307 1.00 90.38 125 GLY A C 1
ATOM 945 O O . GLY A 1 125 ? -2.037 8.632 6.161 1.00 90.38 125 GLY A O 1
ATOM 946 N N . LYS A 1 126 ? -3.445 7.643 7.602 1.00 91.31 126 LYS A N 1
ATOM 947 C CA . LYS A 1 126 ? -4.180 6.817 6.629 1.00 91.31 126 LYS A CA 1
ATOM 948 C C . LYS A 1 126 ? -4.675 7.577 5.399 1.00 91.31 126 LYS A C 1
ATOM 950 O O . LYS A 1 126 ? -4.280 7.245 4.290 1.00 91.31 126 LYS A O 1
ATOM 955 N N . SER A 1 127 ? -5.461 8.637 5.583 1.00 87.06 127 SER A N 1
ATOM 956 C CA . SER A 1 127 ? -5.975 9.427 4.455 1.00 87.06 127 SER A CA 1
ATOM 957 C C . SER A 1 127 ? -4.846 10.091 3.656 1.00 87.06 127 SER A C 1
ATOM 959 O O . SER A 1 127 ? -4.896 10.110 2.431 1.00 87.06 127 SER A O 1
ATOM 961 N N . SER A 1 128 ? -3.797 10.582 4.330 1.00 90.31 128 SER A N 1
ATOM 962 C CA . SER A 1 128 ? -2.617 11.155 3.666 1.00 90.31 128 SER A CA 1
ATOM 963 C C . SER A 1 128 ? -1.869 10.111 2.835 1.00 90.31 128 SER A C 1
ATOM 965 O O . SER A 1 128 ? -1.484 10.398 1.706 1.00 90.31 128 SER A O 1
ATOM 967 N N . LEU A 1 129 ? -1.715 8.890 3.357 1.00 91.88 129 LEU A N 1
ATOM 968 C CA . LEU A 1 129 ? -1.099 7.774 2.645 1.00 91.88 129 LEU A CA 1
ATOM 969 C C . LEU A 1 129 ? -1.929 7.376 1.418 1.00 91.88 129 LEU A C 1
ATOM 971 O O . LEU A 1 129 ? -1.369 7.243 0.335 1.00 91.88 129 LEU A O 1
ATOM 975 N N . VAL A 1 130 ? -3.252 7.237 1.562 1.00 89.94 130 VAL A N 1
ATOM 976 C CA . VAL A 1 130 ? -4.161 6.903 0.448 1.00 89.94 130 VAL A CA 1
ATOM 977 C C . VAL A 1 130 ? -4.086 7.965 -0.654 1.00 89.94 130 VAL A C 1
ATOM 979 O O . VAL A 1 130 ? -3.927 7.634 -1.829 1.00 89.94 130 VAL A O 1
ATOM 982 N N . ASN A 1 131 ? -4.124 9.246 -0.282 1.00 89.44 131 ASN A N 1
ATOM 983 C CA . ASN A 1 131 ? -3.981 10.362 -1.218 1.00 89.44 131 ASN A CA 1
ATOM 984 C C . ASN A 1 131 ? -2.616 10.341 -1.931 1.00 89.44 131 ASN A C 1
ATOM 986 O O . ASN A 1 131 ? -2.557 10.506 -3.152 1.00 89.44 131 ASN A O 1
ATOM 990 N N . MET A 1 132 ? -1.535 10.060 -1.194 1.00 90.69 132 MET A N 1
ATOM 991 C CA . MET A 1 132 ? -0.183 9.923 -1.743 1.00 90.69 132 MET A CA 1
ATOM 992 C C . MET A 1 132 ? -0.091 8.786 -2.770 1.00 90.69 132 MET A C 1
ATOM 994 O O . MET A 1 132 ? 0.414 9.009 -3.869 1.00 90.69 132 MET A O 1
ATOM 998 N N . VAL A 1 133 ? -0.560 7.574 -2.443 1.00 87.69 133 VAL A N 1
ATOM 999 C CA . VAL A 1 133 ? -0.438 6.416 -3.353 1.00 87.69 133 VAL A CA 1
ATOM 1000 C C . VAL A 1 133 ? -1.316 6.565 -4.592 1.00 87.69 133 VAL A C 1
ATOM 1002 O O . VAL A 1 133 ? -0.904 6.160 -5.675 1.00 87.69 133 VAL A O 1
ATOM 1005 N N . CYS A 1 134 ? -2.480 7.205 -4.458 1.00 86.88 134 CYS A N 1
ATOM 1006 C CA . CYS A 1 134 ? -3.395 7.459 -5.571 1.00 86.88 134 CYS A CA 1
ATOM 1007 C C . CYS A 1 134 ? -3.004 8.671 -6.425 1.00 86.88 134 CYS A C 1
ATOM 1009 O O . CYS A 1 134 ? -3.656 8.925 -7.435 1.00 86.88 134 CYS A O 1
ATOM 1011 N N . ASN A 1 135 ? -1.990 9.441 -6.015 1.00 85.69 135 ASN A N 1
ATOM 1012 C CA . ASN A 1 135 ? -1.631 10.722 -6.622 1.00 85.69 135 ASN A CA 1
ATOM 1013 C C . ASN A 1 135 ? -2.833 11.689 -6.734 1.00 85.69 135 ASN A C 1
ATOM 1015 O O . ASN A 1 135 ? -3.073 12.313 -7.767 1.00 85.69 135 ASN A O 1
ATOM 1019 N N . ARG A 1 136 ? -3.637 11.792 -5.665 1.00 79.50 136 ARG A N 1
ATOM 1020 C CA . ARG A 1 136 ? -4.825 12.662 -5.594 1.00 79.50 136 ARG A CA 1
ATOM 1021 C C . ARG A 1 136 ? -4.747 13.569 -4.375 1.00 79.50 136 ARG A C 1
ATOM 1023 O O . ARG A 1 136 ? -4.365 13.131 -3.299 1.00 79.50 136 ARG A O 1
ATOM 1030 N N . LYS A 1 137 ? -5.170 14.828 -4.522 1.00 68.69 137 LYS A N 1
ATOM 1031 C CA . LYS A 1 137 ? -5.118 15.815 -3.429 1.00 68.69 137 LYS A CA 1
ATOM 1032 C C . LYS A 1 137 ? -6.222 15.639 -2.371 1.00 68.69 137 LYS A C 1
ATOM 1034 O O . LYS A 1 137 ? -6.008 16.032 -1.231 1.00 68.69 137 LYS A O 1
ATOM 1039 N N . ALA A 1 138 ? -7.381 15.067 -2.721 1.00 68.19 138 ALA A N 1
ATOM 1040 C CA . ALA A 1 138 ? -8.555 15.044 -1.834 1.00 68.19 138 ALA A CA 1
ATOM 1041 C C . ALA A 1 138 ? -9.493 13.832 -2.040 1.00 68.19 138 ALA A C 1
ATOM 1043 O O . ALA A 1 138 ? -10.708 13.982 -1.999 1.00 68.19 138 ALA A O 1
ATOM 1044 N N . LEU A 1 139 ? -8.950 12.635 -2.284 1.00 66.06 139 LEU A N 1
ATOM 1045 C CA . LEU A 1 139 ? -9.755 11.416 -2.467 1.00 66.06 139 LEU A CA 1
ATOM 1046 C C . LEU A 1 139 ? -10.328 10.925 -1.134 1.00 66.06 139 LEU A C 1
ATOM 1048 O O . LEU A 1 139 ? -11.533 10.760 -0.984 1.00 66.06 139 LEU A O 1
ATOM 1052 N N . ALA A 1 140 ? -9.456 10.742 -0.146 1.00 59.94 140 ALA A N 1
ATOM 1053 C CA . ALA A 1 140 ? -9.857 10.504 1.229 1.00 59.94 140 ALA A CA 1
ATOM 1054 C C . ALA A 1 140 ? -9.786 11.842 1.966 1.00 59.94 140 ALA A C 1
ATOM 1056 O O . ALA A 1 140 ? -8.702 12.425 2.090 1.00 59.94 140 ALA A O 1
ATOM 1057 N N . TYR A 1 141 ? -10.928 12.343 2.448 1.00 56.94 141 TYR A N 1
ATOM 1058 C CA . TYR A 1 141 ? -10.963 13.578 3.230 1.00 56.94 141 TYR A CA 1
ATOM 1059 C C . TYR A 1 141 ? -10.014 13.446 4.431 1.00 56.94 141 TYR A C 1
ATOM 1061 O O . TYR A 1 141 ? -10.225 12.633 5.334 1.00 56.94 141 TYR A O 1
ATOM 1069 N N . THR A 1 142 ? -8.959 14.258 4.457 1.00 51.41 142 THR A N 1
ATOM 1070 C CA . THR A 1 142 ? -8.022 14.383 5.579 1.00 51.41 142 THR A CA 1
ATOM 1071 C C . THR A 1 142 ? -8.683 15.212 6.681 1.00 51.41 142 THR A C 1
ATOM 1073 O O . THR A 1 142 ? -8.310 16.350 6.961 1.00 51.41 142 THR A O 1
ATOM 1076 N N . SER A 1 143 ? -9.743 14.686 7.303 1.00 40.25 143 SER A N 1
ATOM 1077 C CA . SER A 1 143 ? -10.375 15.398 8.413 1.00 40.25 143 SER A CA 1
ATOM 1078 C C . SER A 1 143 ? -9.417 15.452 9.604 1.00 40.25 143 SER A C 1
ATOM 1080 O O . SER A 1 143 ? -9.075 14.424 10.180 1.00 40.25 143 SER A O 1
ATOM 1082 N N . LYS A 1 144 ? -9.017 16.665 10.008 1.00 40.66 144 LYS A N 1
ATOM 1083 C CA . LYS A 1 144 ? -8.258 16.910 11.249 1.00 40.66 144 LYS A CA 1
ATOM 1084 C C . LYS A 1 144 ? -9.083 16.639 12.518 1.00 40.66 144 LYS A C 1
ATOM 1086 O O . LYS A 1 144 ? -8.521 16.647 13.607 1.00 40.66 144 LYS A O 1
ATOM 1091 N N . ARG A 1 145 ? -10.405 16.434 12.398 1.00 39.59 145 ARG A N 1
ATOM 1092 C CA . ARG A 1 145 ? -11.312 16.106 13.509 1.00 39.59 145 ARG A CA 1
ATOM 1093 C C . ARG A 1 145 ? -11.503 14.581 13.583 1.00 39.59 145 ARG A C 1
ATOM 1095 O O . ARG A 1 145 ? -12.177 14.028 12.714 1.00 39.59 145 ARG A O 1
ATOM 1102 N N . PRO A 1 146 ? -10.930 13.900 14.593 1.00 45.06 146 PRO A N 1
ATOM 1103 C CA . PRO A 1 146 ? -11.091 12.457 14.771 1.00 45.06 146 PRO A CA 1
ATOM 1104 C C . PRO A 1 146 ? -12.560 12.068 14.999 1.00 45.06 146 PRO A C 1
ATOM 1106 O O . PRO A 1 146 ? -13.312 12.839 15.591 1.00 45.06 146 PRO A O 1
ATOM 1109 N N . GLY A 1 147 ? -12.962 10.867 14.565 1.00 49.50 147 GLY A N 1
ATOM 1110 C CA . GLY A 1 147 ? -14.280 10.287 14.878 1.00 49.50 147 GLY A CA 1
ATOM 1111 C C . GLY A 1 147 ? -15.390 10.460 13.831 1.00 49.50 147 GLY A C 1
ATOM 1112 O O . GLY A 1 147 ? -16.511 10.027 14.079 1.00 49.50 147 GLY A O 1
ATOM 1113 N N . LYS A 1 148 ? -15.114 11.054 12.659 1.00 54.62 148 LYS A N 1
ATOM 1114 C CA . LYS A 1 148 ? -16.123 11.173 11.583 1.00 54.62 148 LYS A CA 1
ATOM 1115 C C . LYS A 1 148 ? -16.364 9.879 10.800 1.00 54.62 148 LYS A C 1
ATOM 1117 O O . LYS A 1 148 ? -17.485 9.641 10.369 1.00 54.62 148 LYS A O 1
ATOM 1122 N N . THR A 1 149 ? -15.338 9.051 10.617 1.00 59.16 149 THR A N 1
ATOM 1123 C CA . THR A 1 149 ? -15.472 7.776 9.901 1.00 59.16 149 THR A CA 1
ATOM 1124 C C . THR A 1 149 ? -15.861 6.691 10.894 1.00 59.16 149 THR A C 1
ATOM 1126 O O . THR A 1 149 ? -15.016 6.246 11.665 1.00 59.16 149 THR A O 1
ATOM 1129 N N . GLN A 1 150 ? -17.137 6.303 10.890 1.00 70.94 150 GLN A N 1
ATOM 1130 C CA . GLN A 1 150 ? -17.679 5.211 11.715 1.00 70.94 150 GLN A CA 1
ATOM 1131 C C . GLN A 1 150 ? -17.973 3.944 10.904 1.00 70.94 150 GLN A C 1
ATOM 1133 O O . GLN A 1 150 ? -18.586 3.007 11.406 1.00 70.94 150 GLN A O 1
ATOM 1138 N N . GLN A 1 151 ? -17.573 3.954 9.636 1.00 84.38 151 GLN A N 1
ATOM 1139 C CA . GLN A 1 151 ? -17.989 3.017 8.604 1.00 84.38 151 GLN A CA 1
ATOM 1140 C C . GLN A 1 151 ? -16.756 2.596 7.801 1.00 84.38 151 GLN A C 1
ATOM 1142 O O . GLN A 1 151 ? -15.773 3.339 7.736 1.00 84.38 151 GLN A O 1
ATOM 1147 N N . LEU A 1 152 ? -16.811 1.424 7.178 1.00 90.31 152 LEU A N 1
ATOM 1148 C CA . LEU A 1 152 ? -15.875 1.025 6.135 1.00 90.31 152 LEU A CA 1
ATOM 1149 C C . LEU A 1 152 ? -16.230 1.793 4.860 1.00 90.31 152 LEU A C 1
ATOM 1151 O O . LEU A 1 152 ? -17.253 1.511 4.240 1.00 90.31 152 LEU A O 1
ATOM 1155 N N . ASN A 1 153 ? -15.416 2.770 4.473 1.00 90.50 153 ASN A N 1
ATOM 1156 C CA . ASN A 1 153 ? -15.682 3.554 3.269 1.00 90.50 153 ASN A CA 1
ATOM 1157 C C . ASN A 1 153 ? -15.082 2.865 2.045 1.00 90.50 153 ASN A C 1
ATOM 1159 O O . ASN A 1 153 ? -13.869 2.664 1.976 1.00 90.50 153 ASN A O 1
ATOM 1163 N N . PHE A 1 154 ? -15.925 2.553 1.067 1.00 92.19 154 PHE A N 1
ATOM 1164 C CA . PHE A 1 154 ? -15.529 1.938 -0.193 1.00 92.19 154 PHE A CA 1
ATOM 1165 C C . PHE A 1 154 ? -15.380 2.995 -1.275 1.00 92.19 154 PHE A C 1
ATOM 1167 O O . PHE A 1 154 ? -16.320 3.733 -1.580 1.00 92.19 154 PHE A O 1
ATOM 1174 N N . PHE A 1 155 ? -14.204 3.020 -1.890 1.00 91.25 155 PHE A N 1
ATOM 1175 C CA . PHE A 1 155 ? -13.906 3.845 -3.048 1.00 91.25 155 PHE A CA 1
ATOM 1176 C C . PHE A 1 155 ? -13.605 2.937 -4.238 1.00 91.25 155 PHE A C 1
ATOM 1178 O O . PHE A 1 155 ? -12.631 2.182 -4.213 1.00 91.25 155 PHE A O 1
ATOM 1185 N N . GLU A 1 156 ? -14.445 2.980 -5.268 1.00 91.06 156 GLU A N 1
ATOM 1186 C CA . GLU A 1 156 ? -14.226 2.238 -6.505 1.00 91.06 156 GLU A CA 1
ATOM 1187 C C . GLU A 1 156 ? -13.174 2.940 -7.348 1.00 91.06 156 GLU A C 1
ATOM 1189 O O . GLU A 1 156 ? -13.338 4.096 -7.732 1.00 91.06 156 GLU A O 1
ATOM 1194 N N . VAL A 1 157 ? -12.098 2.230 -7.661 1.00 90.12 157 VAL A N 1
ATOM 1195 C CA . VAL A 1 157 ? -11.045 2.696 -8.555 1.00 90.12 157 VAL A CA 1
ATOM 1196 C C . VAL A 1 157 ? -11.295 2.148 -9.950 1.00 90.12 157 VAL A C 1
ATOM 1198 O O . VAL A 1 157 ? -11.578 0.963 -10.107 1.00 90.12 157 VAL A O 1
ATOM 1201 N N . ASN A 1 158 ? -11.146 2.996 -10.972 1.00 87.31 158 ASN A N 1
ATOM 1202 C CA . ASN A 1 158 ? -11.324 2.648 -12.389 1.00 87.31 158 ASN A CA 1
ATOM 1203 C C . ASN A 1 158 ? -12.714 2.077 -12.743 1.00 87.31 158 ASN A C 1
ATOM 1205 O O . ASN A 1 158 ? -12.840 1.360 -13.739 1.00 87.31 158 ASN A O 1
ATOM 1209 N N . GLY A 1 159 ? -13.732 2.387 -11.938 1.00 80.81 159 GLY A N 1
ATOM 1210 C CA . GLY A 1 159 ? -15.130 2.017 -12.157 1.00 80.81 159 GLY A CA 1
ATOM 1211 C C . GLY A 1 159 ? -15.887 2.918 -13.138 1.00 80.81 159 GLY A C 1
ATOM 1212 O O . GLY A 1 159 ? -15.321 3.846 -13.724 1.00 80.81 159 GLY A O 1
ATOM 1213 N N . GLY A 1 160 ? -17.187 2.648 -13.295 1.00 70.19 160 GLY A N 1
ATOM 1214 C CA . GLY A 1 160 ? -18.140 3.541 -13.970 1.00 70.19 160 GLY A CA 1
ATOM 1215 C C . GLY A 1 160 ? -17.787 3.902 -15.421 1.00 70.19 160 GLY A C 1
ATOM 1216 O O . GLY A 1 160 ? -17.324 3.068 -16.201 1.00 70.19 160 GLY A O 1
ATOM 1217 N N . ALA A 1 161 ? -17.991 5.172 -15.792 1.00 53.34 161 ALA A N 1
ATOM 1218 C CA . ALA A 1 161 ? -17.743 5.697 -17.142 1.00 53.34 161 ALA A CA 1
ATOM 1219 C C . ALA A 1 161 ? -16.271 5.571 -17.596 1.00 53.34 161 ALA A C 1
ATOM 1221 O O . ALA A 1 161 ? -15.992 5.494 -18.793 1.00 53.34 161 ALA A O 1
ATOM 1222 N N . ALA A 1 162 ? -15.319 5.474 -16.658 1.00 55.28 162 ALA A N 1
ATOM 1223 C CA . ALA A 1 162 ? -13.910 5.232 -16.975 1.00 55.28 162 ALA A CA 1
ATOM 1224 C C . ALA A 1 162 ? -13.646 3.802 -17.492 1.00 55.28 162 ALA A C 1
ATOM 1226 O O . ALA A 1 162 ? -12.642 3.575 -18.174 1.00 55.28 162 ALA A O 1
ATOM 1227 N N . ALA A 1 163 ? -14.547 2.855 -17.204 1.00 56.88 163 ALA A N 1
ATOM 1228 C CA . ALA A 1 163 ? -14.545 1.520 -17.797 1.00 56.88 163 ALA A CA 1
ATOM 1229 C C . ALA A 1 163 ? -15.194 1.507 -19.195 1.00 56.88 163 ALA A C 1
ATOM 1231 O O . ALA A 1 163 ? -14.741 0.765 -20.061 1.00 56.88 163 ALA A O 1
ATOM 1232 N N . ALA A 1 164 ? -16.184 2.372 -19.451 1.00 47.78 164 ALA A N 1
ATOM 1233 C CA . ALA A 1 164 ? -16.944 2.416 -20.708 1.00 47.78 164 ALA A CA 1
ATOM 1234 C C . ALA A 1 164 ? -16.134 2.900 -21.932 1.00 47.78 164 ALA A C 1
ATOM 1236 O O . ALA A 1 164 ? -16.480 2.591 -23.066 1.00 47.78 164 ALA A O 1
ATOM 1237 N N . GLY A 1 165 ? -15.034 3.629 -21.714 1.00 47.06 165 GLY A N 1
ATOM 1238 C CA . GLY A 1 165 ? -14.099 4.058 -22.764 1.00 47.06 165 GLY A CA 1
ATOM 1239 C C . GLY A 1 165 ? -12.856 3.171 -22.898 1.00 47.06 165 GLY A C 1
ATOM 1240 O O . GLY A 1 165 ? -11.851 3.598 -23.470 1.00 47.06 165 GLY A O 1
ATOM 1241 N N . ALA A 1 166 ? -12.836 1.995 -22.270 1.00 51.91 166 ALA A N 1
ATOM 1242 C CA . ALA A 1 166 ? -11.810 0.988 -22.492 1.00 51.91 166 ALA A CA 1
ATOM 1243 C C . ALA A 1 166 ? -12.368 -0.034 -23.487 1.00 51.91 166 ALA A C 1
ATOM 1245 O O . ALA A 1 166 ? -13.022 -0.987 -23.083 1.00 51.91 166 ALA A O 1
ATOM 1246 N N . GLY A 1 167 ? -12.103 0.154 -24.789 1.00 49.19 167 GLY A N 1
ATOM 1247 C CA . GLY A 1 167 ? -12.129 -0.995 -25.709 1.00 49.19 167 GLY A CA 1
ATOM 1248 C C . GLY A 1 167 ? -11.244 -2.108 -25.139 1.00 49.19 167 GLY A C 1
ATOM 1249 O O . GLY A 1 167 ? -10.369 -1.763 -24.352 1.00 49.19 167 GLY A O 1
ATOM 1250 N N . ASP A 1 168 ? -11.492 -3.366 -25.517 1.00 44.41 168 ASP A N 1
ATOM 1251 C CA . ASP A 1 168 ? -10.989 -4.712 -25.122 1.00 44.41 168 ASP A CA 1
ATOM 1252 C C . ASP A 1 168 ? -9.809 -4.880 -24.116 1.00 44.41 168 ASP A C 1
ATOM 1254 O O . ASP A 1 168 ? -9.614 -5.947 -23.535 1.00 44.41 168 ASP A O 1
ATOM 1258 N N . GLY A 1 169 ? -9.001 -3.854 -23.867 1.00 47.03 169 GLY A N 1
ATOM 1259 C CA . GLY A 1 169 ? -8.069 -3.684 -22.758 1.00 47.03 169 GLY A CA 1
ATOM 1260 C C . GLY A 1 169 ? -8.738 -3.538 -21.384 1.00 47.03 169 GLY A C 1
ATOM 1261 O O . GLY A 1 169 ? -9.001 -2.437 -20.904 1.00 47.03 169 GLY A O 1
ATOM 1262 N N . GLU A 1 170 ? -8.939 -4.693 -20.752 1.00 55.34 170 GLU A N 1
ATOM 1263 C CA . GLU A 1 170 ? -9.022 -4.980 -19.309 1.00 55.34 170 GLU A CA 1
ATOM 1264 C C . GLU A 1 170 ? -9.171 -3.773 -18.359 1.00 55.34 170 GLU A C 1
ATOM 1266 O O . GLU A 1 170 ? -8.202 -3.137 -17.936 1.00 55.34 170 GLU A O 1
ATOM 1271 N N . ALA A 1 171 ? -10.407 -3.497 -17.936 1.00 60.81 171 ALA A N 1
ATOM 1272 C CA . ALA A 1 171 ? -10.666 -2.577 -16.835 1.00 60.81 171 ALA A CA 1
ATOM 1273 C C . ALA A 1 171 ? -10.227 -3.201 -15.493 1.00 60.81 171 ALA A C 1
ATOM 1275 O O . ALA A 1 171 ? -10.916 -4.038 -14.915 1.00 60.81 171 ALA A O 1
ATOM 1276 N N . HIS A 1 172 ? -9.067 -2.767 -14.994 1.00 79.12 172 HIS A N 1
ATOM 1277 C CA . HIS A 1 172 ? -8.518 -3.075 -13.668 1.00 79.12 172 HIS A CA 1
ATOM 1278 C C . HIS A 1 172 ? -9.265 -2.318 -12.555 1.00 79.12 172 HIS A C 1
ATOM 1280 O O . HIS A 1 172 ? -8.712 -1.403 -11.935 1.00 79.12 172 HIS A O 1
ATOM 1286 N N . ALA A 1 173 ? -10.549 -2.633 -12.365 1.00 88.75 173 ALA A N 1
ATOM 1287 C CA . ALA A 1 173 ? -11.366 -2.045 -11.309 1.00 88.75 173 ALA A CA 1
ATOM 1288 C C . ALA A 1 173 ? -11.168 -2.784 -9.979 1.00 88.75 173 ALA A C 1
ATOM 1290 O O . ALA A 1 173 ? -11.142 -4.014 -9.942 1.00 88.75 173 ALA A O 1
ATOM 1291 N N . PHE A 1 174 ? -11.034 -2.034 -8.888 1.00 93.06 174 PHE A N 1
ATOM 1292 C CA . PHE A 1 174 ? -10.836 -2.570 -7.539 1.00 93.06 174 PHE A CA 1
ATOM 1293 C C . PHE A 1 174 ? -11.359 -1.580 -6.490 1.00 93.06 174 PHE A C 1
ATOM 1295 O O . PHE A 1 174 ? -11.574 -0.408 -6.799 1.00 93.06 174 PHE A O 1
ATOM 1302 N N . TYR A 1 175 ? -11.557 -2.029 -5.252 1.00 93.94 175 TYR A N 1
ATOM 1303 C CA . TYR A 1 175 ? -11.913 -1.157 -4.134 1.00 93.94 175 TYR A CA 1
ATOM 1304 C C . TYR A 1 175 ? -10.693 -0.770 -3.303 1.00 93.94 175 TYR A C 1
ATOM 1306 O O . TYR A 1 175 ? -9.904 -1.622 -2.890 1.00 93.94 175 TYR A O 1
ATOM 1314 N N . LEU A 1 176 ? -10.592 0.518 -2.982 1.00 94.56 176 LEU A N 1
ATOM 1315 C CA . LEU A 1 176 ? -9.866 0.986 -1.806 1.00 94.56 176 LEU A CA 1
ATOM 1316 C C . LEU A 1 176 ? -10.864 1.047 -0.647 1.00 94.56 176 LEU A C 1
ATOM 1318 O O . LEU A 1 176 ? -11.905 1.694 -0.764 1.00 94.56 176 LEU A O 1
ATOM 1322 N N . VAL A 1 177 ? -10.549 0.378 0.459 1.00 94.25 177 VAL A N 1
ATOM 1323 C CA . VAL A 1 177 ? -11.423 0.307 1.635 1.00 94.25 177 VAL A CA 1
ATOM 1324 C C . VAL A 1 177 ? -10.765 1.046 2.788 1.00 94.25 177 VAL A C 1
ATOM 1326 O O . VAL A 1 177 ? -9.759 0.602 3.338 1.00 94.25 177 VAL A O 1
ATOM 1329 N N . ASP A 1 178 ? -11.324 2.195 3.148 1.00 90.81 178 ASP A N 1
ATOM 1330 C CA . ASP A 1 178 ? -10.843 3.008 4.257 1.00 90.81 178 ASP A CA 1
ATOM 1331 C C . ASP A 1 178 ? -11.568 2.614 5.547 1.00 90.81 178 ASP A C 1
ATOM 1333 O O . ASP A 1 178 ? -12.748 2.923 5.731 1.00 90.81 178 ASP A O 1
ATOM 1337 N N . MET A 1 179 ? -10.867 1.914 6.441 1.00 89.88 179 MET A N 1
ATOM 1338 C CA . MET A 1 179 ? -11.434 1.455 7.707 1.00 89.88 179 MET A CA 1
ATOM 1339 C C . MET A 1 179 ? -11.433 2.581 8.754 1.00 89.88 179 MET A C 1
ATOM 1341 O O . MET A 1 179 ? -10.560 3.465 8.723 1.00 89.88 179 MET A O 1
ATOM 1345 N N . PRO A 1 180 ? -12.391 2.585 9.702 1.00 81.06 180 PRO A N 1
ATOM 1346 C CA . PRO A 1 180 ? -12.434 3.586 10.756 1.00 81.06 180 PRO A CA 1
ATOM 1347 C C . PRO A 1 180 ? -11.153 3.554 11.597 1.00 81.06 180 PRO A C 1
ATOM 1349 O O . PRO A 1 180 ? -10.551 2.511 11.849 1.00 81.06 180 PRO A O 1
ATOM 1352 N N . GLY A 1 181 ? -10.706 4.739 12.013 1.00 73.81 181 GLY A N 1
ATOM 1353 C CA . GLY A 1 181 ? -9.479 4.875 12.786 1.00 73.81 181 GLY A CA 1
ATOM 1354 C C . GLY A 1 181 ? -9.690 4.459 14.238 1.00 73.81 181 GLY A C 1
ATOM 1355 O O . GLY A 1 181 ? -10.401 5.149 14.968 1.00 73.81 181 GLY A O 1
ATOM 1356 N N . HIS A 1 182 ? -9.036 3.395 14.694 1.00 70.19 182 HIS A N 1
ATOM 1357 C CA . HIS A 1 182 ? -9.206 2.923 16.068 1.00 70.19 182 HIS A CA 1
ATOM 1358 C C . HIS A 1 182 ? -8.405 3.749 17.097 1.00 70.19 182 HIS A C 1
ATOM 1360 O O . HIS A 1 182 ? -7.559 4.575 16.744 1.00 70.19 182 HIS A O 1
ATOM 1366 N N . GLY A 1 183 ? -8.683 3.556 18.390 1.00 61.19 183 GLY A N 1
ATOM 1367 C CA . GLY A 1 183 ? -7.944 4.208 19.481 1.00 61.19 183 GLY A CA 1
ATOM 1368 C C . GLY A 1 183 ? -8.401 5.626 19.845 1.00 61.19 183 GLY A C 1
ATOM 1369 O O . GLY A 1 183 ? -7.690 6.318 20.569 1.00 61.19 183 GLY A O 1
ATOM 1370 N N . TYR A 1 184 ? -9.572 6.083 19.380 1.00 60.38 184 TYR A N 1
ATOM 1371 C CA . TYR A 1 184 ? -10.133 7.353 19.850 1.00 60.38 184 TYR A CA 1
ATOM 1372 C C . TYR A 1 184 ? -10.866 7.180 21.188 1.00 60.38 184 TYR A C 1
ATOM 1374 O O . TYR A 1 184 ? -11.756 6.338 21.329 1.00 60.38 184 TYR A O 1
ATOM 1382 N N . ALA A 1 185 ? -10.506 7.998 22.179 1.00 54.03 185 ALA A N 1
ATOM 1383 C CA . ALA A 1 185 ? -11.026 7.902 23.543 1.00 54.03 185 ALA A CA 1
ATOM 1384 C C . ALA A 1 185 ? -12.525 8.253 23.669 1.00 54.03 185 ALA A C 1
ATOM 1386 O O . ALA A 1 185 ? -13.165 7.780 24.602 1.00 54.03 185 ALA A O 1
ATOM 1387 N N . LYS A 1 186 ? -13.104 9.010 22.722 1.00 64.81 186 LYS A N 1
ATOM 1388 C CA . LYS A 1 186 ? -14.474 9.561 22.831 1.00 64.81 186 LYS A CA 1
ATOM 1389 C C . LYS A 1 186 ? -15.572 8.805 22.061 1.00 64.81 186 LYS A C 1
ATOM 1391 O O . LYS A 1 186 ? -16.605 9.396 21.770 1.00 64.81 186 LYS A O 1
ATOM 1396 N N . VAL A 1 187 ? -15.367 7.544 21.684 1.00 72.06 187 VAL A N 1
ATOM 1397 C CA . VAL A 1 187 ? -16.457 6.708 21.133 1.00 72.06 187 VAL A CA 1
ATOM 1398 C C . VAL A 1 187 ? -17.043 5.822 22.228 1.00 72.06 187 VAL A C 1
ATOM 1400 O O . VAL A 1 187 ? -16.309 5.412 23.130 1.00 72.06 187 VAL A O 1
ATOM 1403 N N . SER A 1 188 ? -18.347 5.540 22.156 1.00 78.88 188 SER A N 1
ATOM 1404 C CA . SER A 1 188 ? -19.011 4.644 23.105 1.00 78.88 188 SER A CA 1
ATOM 1405 C C . SER A 1 188 ? -18.417 3.237 23.032 1.00 78.88 188 SER A C 1
ATOM 1407 O O . SER A 1 188 ? -17.910 2.806 21.993 1.00 78.88 188 SER A O 1
ATOM 1409 N N . GLU A 1 189 ? -18.481 2.508 24.143 1.00 81.44 189 GLU A N 1
ATOM 1410 C CA . GLU A 1 189 ? -18.021 1.120 24.209 1.00 81.44 189 GLU A CA 1
ATOM 1411 C C . GLU A 1 189 ? -18.752 0.231 23.196 1.00 81.44 189 GLU A C 1
ATOM 1413 O O . GLU A 1 189 ? -18.111 -0.490 22.438 1.00 81.44 189 GLU A O 1
ATOM 1418 N N . GLN A 1 190 ? -20.072 0.396 23.077 1.00 83.88 190 GLN A N 1
ATOM 1419 C CA . GLN A 1 190 ? -20.903 -0.303 22.092 1.00 83.88 190 GLN A CA 1
ATOM 1420 C C . GLN A 1 190 ? -20.398 -0.119 20.653 1.00 83.88 190 GLN A C 1
ATOM 1422 O O . GLN A 1 190 ? -20.297 -1.087 19.900 1.00 83.88 190 GLN A O 1
ATOM 1427 N N . LEU A 1 191 ? -20.027 1.110 20.271 1.00 81.50 191 LEU A N 1
ATOM 1428 C CA . LEU A 1 191 ? -19.515 1.388 18.930 1.00 81.50 191 LEU A CA 1
ATOM 1429 C C . LEU A 1 191 ? -18.132 0.758 18.709 1.00 81.50 191 LEU A C 1
ATOM 1431 O O . LEU A 1 191 ? -17.850 0.255 17.624 1.00 81.50 191 LEU A O 1
ATOM 1435 N N . ARG A 1 192 ? -17.273 0.735 19.740 1.00 80.12 192 ARG A N 1
ATOM 1436 C CA . ARG A 1 192 ? -15.976 0.040 19.663 1.00 80.12 192 ARG A CA 1
ATOM 1437 C C . ARG A 1 192 ? -16.156 -1.456 19.447 1.00 80.12 192 ARG A C 1
ATOM 1439 O O . ARG A 1 192 ? -15.463 -2.007 18.595 1.00 80.12 192 ARG A O 1
ATOM 1446 N N . THR A 1 193 ? -17.064 -2.084 20.188 1.00 84.69 193 THR A N 1
ATOM 1447 C CA . THR A 1 193 ? -17.367 -3.513 20.056 1.00 84.69 193 THR A CA 1
ATOM 1448 C C . THR A 1 193 ? -17.904 -3.822 18.663 1.00 84.69 193 THR A C 1
ATOM 1450 O O . THR A 1 193 ? -17.347 -4.669 17.973 1.00 84.69 193 THR A O 1
ATOM 1453 N N . SER A 1 194 ? -18.878 -3.041 18.184 1.00 85.19 194 SER A N 1
ATOM 1454 C CA . SER A 1 194 ? -19.419 -3.156 16.822 1.00 85.19 194 SER A CA 1
ATOM 1455 C C . SER A 1 194 ? -18.323 -3.086 15.747 1.00 85.19 194 SER A C 1
ATOM 1457 O O . SER A 1 194 ? -18.281 -3.923 14.846 1.00 85.19 194 SER A O 1
ATOM 1459 N N . TRP A 1 195 ? -17.367 -2.157 15.864 1.00 85.56 195 TRP A N 1
ATOM 1460 C CA . TRP A 1 195 ? -16.239 -2.079 14.928 1.00 85.56 195 TRP A CA 1
ATOM 1461 C C . TRP A 1 195 ? -15.286 -3.266 15.015 1.00 85.56 195 TRP A C 1
ATOM 1463 O O . TRP A 1 195 ? -14.776 -3.709 13.988 1.00 85.56 195 TRP A O 1
ATOM 1473 N N . GLN A 1 196 ? -15.002 -3.757 16.223 1.00 86.75 196 GLN A N 1
ATOM 1474 C CA . GLN A 1 196 ? -14.164 -4.942 16.400 1.00 86.75 196 GLN A CA 1
ATOM 1475 C C . GLN A 1 196 ? -14.823 -6.167 15.770 1.00 86.75 196 GLN A C 1
ATOM 1477 O O . GLN A 1 196 ? -14.148 -6.932 15.087 1.00 86.75 196 GLN A O 1
ATOM 1482 N N . ASP A 1 197 ? -16.131 -6.330 15.946 1.00 90.25 197 ASP A N 1
ATOM 1483 C CA . ASP A 1 197 ? -16.864 -7.461 15.388 1.00 90.25 197 ASP A CA 1
ATOM 1484 C C . ASP A 1 197 ? -16.992 -7.366 13.868 1.00 90.25 197 ASP A C 1
ATOM 1486 O O . ASP A 1 197 ? -16.767 -8.363 13.180 1.00 90.25 197 ASP A O 1
ATOM 1490 N N . LEU A 1 198 ? -17.227 -6.167 13.325 1.00 91.44 198 LEU A N 1
ATOM 1491 C CA . LEU A 1 198 ? -17.178 -5.942 11.881 1.00 91.44 198 LEU A CA 1
ATOM 1492 C C . LEU A 1 198 ? -15.788 -6.249 11.311 1.00 91.44 198 LEU A C 1
ATOM 1494 O O . LEU A 1 198 ? -15.689 -6.911 10.283 1.00 91.44 198 LEU A O 1
ATOM 1498 N N . LEU A 1 199 ? -14.712 -5.815 11.976 1.00 92.25 199 LEU A N 1
ATOM 1499 C CA . LEU A 1 199 ? -13.346 -6.117 11.546 1.00 92.25 199 LEU A CA 1
ATOM 1500 C C . LEU A 1 199 ? -13.092 -7.630 11.529 1.00 92.25 199 LEU A C 1
ATOM 1502 O O . LEU A 1 199 ? -12.604 -8.146 10.526 1.00 92.25 199 LEU A O 1
ATOM 1506 N N . LYS A 1 200 ? -13.449 -8.342 12.605 1.00 93.25 200 LYS A N 1
ATOM 1507 C CA . LYS A 1 200 ? -13.308 -9.805 12.699 1.00 93.25 200 LYS A CA 1
ATOM 1508 C C . LYS A 1 200 ? -14.025 -10.509 11.549 1.00 93.25 200 LYS A C 1
ATOM 1510 O O . LYS A 1 200 ? -13.429 -11.345 10.873 1.00 93.25 200 LYS A O 1
ATOM 1515 N N . GLN A 1 201 ? -15.288 -10.150 11.312 1.00 94.62 201 GLN A N 1
ATOM 1516 C CA . GLN A 1 201 ? -16.096 -10.736 10.243 1.00 94.62 201 GLN A CA 1
ATOM 1517 C C . GLN A 1 201 ? -15.524 -10.407 8.865 1.00 94.62 201 GLN A C 1
ATOM 1519 O O . GLN A 1 201 ? -15.358 -11.301 8.039 1.00 94.62 201 GLN A O 1
ATOM 1524 N N . TYR A 1 202 ? -15.153 -9.149 8.627 1.00 94.69 202 TYR A N 1
ATOM 1525 C CA . TYR A 1 202 ? -14.595 -8.708 7.356 1.00 94.69 202 TYR A CA 1
ATOM 1526 C C . TYR A 1 202 ? -13.301 -9.456 7.017 1.00 94.69 202 TYR A C 1
ATOM 1528 O O . TYR A 1 202 ? -13.166 -9.994 5.921 1.00 94.69 202 TYR A O 1
ATOM 1536 N N . VAL A 1 203 ? -12.367 -9.549 7.966 1.00 94.31 203 VAL A N 1
ATOM 1537 C CA . VAL A 1 203 ? -11.070 -10.219 7.776 1.00 94.31 203 VAL A CA 1
ATOM 1538 C C . VAL A 1 203 ? -11.252 -11.714 7.515 1.00 94.31 203 VAL A C 1
ATOM 1540 O O . VAL A 1 203 ? -10.568 -12.262 6.656 1.00 94.31 203 VAL A O 1
ATOM 1543 N N . ALA A 1 204 ? -12.191 -12.360 8.211 1.00 93.44 204 ALA A N 1
ATOM 1544 C CA . ALA A 1 204 ? -12.434 -13.794 8.076 1.00 93.44 204 ALA A CA 1
ATOM 1545 C C . ALA A 1 204 ? -13.257 -14.166 6.828 1.00 93.44 204 ALA A C 1
ATOM 1547 O O . ALA A 1 204 ? -13.039 -15.222 6.240 1.00 93.44 204 ALA A O 1
ATOM 1548 N N . GLN A 1 205 ? -14.217 -13.327 6.422 1.00 91.75 205 GLN A N 1
ATOM 1549 C CA . GLN A 1 205 ? -15.261 -13.711 5.461 1.00 91.75 205 GLN A CA 1
ATOM 1550 C C . GLN A 1 205 ? -15.186 -12.967 4.120 1.00 91.75 205 GLN A C 1
ATOM 1552 O O . GLN A 1 205 ? -15.755 -13.433 3.128 1.00 91.75 205 GLN A O 1
ATOM 1557 N N . ARG A 1 206 ? -14.504 -11.813 4.029 1.00 93.38 206 ARG A N 1
ATOM 1558 C CA . ARG A 1 206 ? -14.484 -11.009 2.795 1.00 93.38 206 ARG A CA 1
ATOM 1559 C C . ARG A 1 206 ? -13.570 -11.635 1.741 1.00 93.38 206 ARG A C 1
ATOM 1561 O O . ARG A 1 206 ? -12.383 -11.333 1.647 1.00 93.38 206 ARG A O 1
ATOM 1568 N N . ARG A 1 207 ? -14.128 -12.499 0.887 1.00 93.06 207 ARG A N 1
ATOM 1569 C CA . ARG A 1 207 ? -13.346 -13.228 -0.136 1.00 93.06 207 ARG A CA 1
ATOM 1570 C C . ARG A 1 207 ? -12.809 -12.355 -1.275 1.00 93.06 207 ARG A C 1
ATOM 1572 O O . ARG A 1 207 ? -11.985 -12.829 -2.054 1.00 93.06 207 ARG A O 1
ATOM 1579 N N . SER A 1 208 ? -13.243 -11.106 -1.395 1.00 94.06 208 SER A N 1
ATOM 1580 C CA . SER A 1 208 ? -12.690 -10.120 -2.331 1.00 94.06 208 SER A CA 1
ATOM 1581 C C . SER A 1 208 ? -11.447 -9.398 -1.789 1.00 94.06 208 SER A C 1
ATOM 1583 O O . SER A 1 208 ? -10.713 -8.788 -2.564 1.00 94.06 208 SER A O 1
ATOM 1585 N N . LEU A 1 209 ? -11.150 -9.504 -0.488 1.00 96.25 209 LEU A N 1
ATOM 1586 C CA . LEU A 1 209 ? -9.962 -8.901 0.112 1.00 96.25 209 LEU A CA 1
ATOM 1587 C C . LEU A 1 209 ? -8.683 -9.522 -0.464 1.00 96.25 209 LEU A C 1
ATOM 1589 O O . LEU A 1 209 ? -8.536 -10.745 -0.516 1.00 96.25 209 LEU A O 1
ATOM 1593 N N . ARG A 1 210 ? -7.748 -8.675 -0.904 1.00 97.44 210 ARG A N 1
ATOM 1594 C CA . ARG A 1 210 ? -6.437 -9.098 -1.431 1.00 97.44 210 ARG A CA 1
ATOM 1595 C C . ARG A 1 210 ? -5.270 -8.558 -0.644 1.00 97.44 210 ARG A C 1
ATOM 1597 O O . ARG A 1 210 ? -4.243 -9.224 -0.545 1.00 97.44 210 ARG A O 1
ATOM 1604 N N . VAL A 1 211 ? -5.418 -7.379 -0.062 1.00 97.69 211 VAL A N 1
ATOM 1605 C CA . VAL A 1 211 ? -4.390 -6.805 0.797 1.00 97.69 211 VAL A CA 1
ATOM 1606 C C . VAL A 1 211 ? -5.025 -5.965 1.891 1.00 97.69 211 VAL A C 1
ATOM 1608 O O . VAL A 1 211 ? -5.968 -5.218 1.639 1.00 97.69 211 VAL A O 1
ATOM 1611 N N . LEU A 1 212 ? -4.497 -6.087 3.104 1.00 97.94 212 LEU A N 1
ATOM 1612 C CA . LEU A 1 212 ? -4.841 -5.248 4.240 1.00 97.94 212 LEU A CA 1
ATOM 1613 C C . LEU A 1 212 ? -3.571 -4.568 4.753 1.00 97.94 212 LEU A C 1
ATOM 1615 O O . LEU A 1 212 ? -2.638 -5.223 5.222 1.00 97.94 212 LEU A O 1
ATOM 1619 N N . PHE A 1 213 ? -3.554 -3.243 4.656 1.00 98.25 213 PHE A N 1
ATOM 1620 C CA . PHE A 1 213 ? -2.505 -2.377 5.170 1.00 98.25 213 PHE A CA 1
ATOM 1621 C C . PHE A 1 213 ? -2.867 -1.908 6.573 1.00 98.25 213 PHE A C 1
ATOM 1623 O O . PHE A 1 213 ? -3.855 -1.195 6.755 1.00 98.25 213 PHE A O 1
ATOM 1630 N N . HIS A 1 214 ? -2.051 -2.265 7.558 1.00 97.81 214 HIS A N 1
ATOM 1631 C CA . HIS A 1 214 ? -2.185 -1.782 8.924 1.00 97.81 214 HIS A CA 1
ATOM 1632 C C . HIS A 1 214 ? -1.102 -0.755 9.233 1.00 97.81 214 HIS A C 1
ATOM 1634 O O . HIS A 1 214 ? 0.092 -1.050 9.281 1.00 97.81 214 HIS A O 1
ATOM 1640 N N . LEU A 1 215 ? -1.549 0.484 9.402 1.00 97.88 215 LEU A N 1
ATOM 1641 C CA . LEU A 1 215 ? -0.704 1.647 9.577 1.00 97.88 215 LEU A CA 1
ATOM 1642 C C . LEU A 1 215 ? -0.388 1.868 11.053 1.00 97.88 215 LEU A C 1
ATOM 1644 O O . LEU A 1 215 ? -1.296 2.001 11.876 1.00 97.88 215 LEU A O 1
ATOM 1648 N N . LEU A 1 216 ? 0.901 2.021 11.343 1.00 97.31 216 LEU A N 1
ATOM 1649 C CA . LEU A 1 216 ? 1.439 2.402 12.643 1.00 97.31 216 LEU A CA 1
ATOM 1650 C C . LEU A 1 216 ? 2.178 3.739 12.506 1.00 97.31 216 LEU A C 1
ATOM 1652 O O . LEU A 1 216 ? 2.748 4.050 11.458 1.00 97.31 216 LEU A O 1
ATOM 1656 N N . ASP A 1 217 ? 2.173 4.553 13.560 1.00 95.81 217 ASP A N 1
ATOM 1657 C CA . ASP A 1 217 ? 2.975 5.780 13.597 1.00 95.81 217 ASP A CA 1
ATOM 1658 C C . ASP A 1 217 ? 4.447 5.389 13.789 1.00 95.81 217 ASP A C 1
ATOM 1660 O O . ASP A 1 217 ? 4.793 4.801 14.817 1.00 95.81 217 ASP A O 1
ATOM 1664 N N . GLY A 1 218 ? 5.308 5.692 12.813 1.00 96.50 218 GLY A N 1
ATOM 1665 C CA . GLY A 1 218 ? 6.713 5.272 12.798 1.00 96.50 218 GLY A CA 1
ATOM 1666 C C . GLY A 1 218 ? 7.534 5.800 13.975 1.00 96.50 218 GLY A C 1
ATOM 1667 O O . GLY A 1 218 ? 8.533 5.193 14.335 1.00 96.50 218 GLY A O 1
ATOM 1668 N N . ARG A 1 219 ? 7.062 6.857 14.648 1.00 94.75 219 ARG A N 1
ATOM 1669 C CA . ARG A 1 219 ? 7.706 7.428 15.841 1.00 94.75 219 ARG A CA 1
ATOM 1670 C C . ARG A 1 219 ? 7.519 6.586 17.099 1.00 94.75 219 ARG A C 1
ATOM 1672 O O . ARG A 1 219 ? 8.303 6.698 18.035 1.00 94.75 219 ARG A O 1
ATOM 1679 N N . HIS A 1 220 ? 6.445 5.800 17.150 1.00 93.69 220 HIS A N 1
ATOM 1680 C CA . HIS A 1 220 ? 5.999 5.124 18.372 1.00 93.69 220 HIS A CA 1
ATOM 1681 C C . HIS A 1 220 ? 5.861 3.608 18.211 1.00 93.69 220 HIS A C 1
ATOM 1683 O O . HIS A 1 220 ? 5.935 2.890 19.203 1.00 93.69 220 HIS A O 1
ATOM 1689 N N . GLY A 1 221 ? 5.650 3.110 16.989 1.00 94.56 221 GLY A N 1
ATOM 1690 C CA . GLY A 1 221 ? 5.396 1.691 16.746 1.00 94.56 221 GLY A CA 1
ATOM 1691 C C . GLY A 1 221 ? 4.005 1.228 17.202 1.00 94.56 221 GLY A C 1
ATOM 1692 O O . GLY A 1 221 ? 3.087 2.054 17.334 1.00 94.56 221 GLY A O 1
ATOM 1693 N N . PRO A 1 222 ? 3.817 -0.093 17.392 1.00 96.19 222 PRO A N 1
ATOM 1694 C CA . PRO A 1 222 ? 2.530 -0.661 17.776 1.00 96.19 222 PRO A CA 1
ATOM 1695 C C . PRO A 1 222 ? 2.188 -0.371 19.240 1.00 96.19 222 PRO A C 1
ATOM 1697 O O . PRO A 1 222 ? 2.996 -0.591 20.140 1.00 96.19 222 PRO A O 1
ATOM 1700 N N . VAL A 1 223 ? 0.947 0.047 19.489 1.00 92.88 223 VAL A N 1
ATOM 1701 C CA . VAL A 1 223 ? 0.375 0.152 20.845 1.00 92.88 223 VAL A CA 1
ATOM 1702 C C . VAL A 1 223 ? -0.633 -0.973 21.112 1.00 92.88 223 VAL A C 1
ATOM 1704 O O . VAL A 1 223 ? -0.906 -1.787 20.234 1.00 92.88 223 VAL A O 1
ATOM 1707 N N . GLY A 1 224 ? -1.219 -1.034 22.314 1.00 91.12 224 GLY A N 1
ATOM 1708 C CA . GLY A 1 224 ? -2.118 -2.129 22.718 1.00 91.12 224 GLY A CA 1
ATOM 1709 C C . GLY A 1 224 ? -3.261 -2.421 21.734 1.00 91.12 224 GLY A C 1
ATOM 1710 O O . GLY A 1 224 ? -3.500 -3.579 21.401 1.00 91.12 224 GLY A O 1
ATOM 1711 N N . HIS A 1 225 ? -3.913 -1.382 21.196 1.00 87.62 225 HIS A N 1
ATOM 1712 C CA . HIS A 1 225 ? -4.958 -1.561 20.178 1.00 87.62 225 HIS A CA 1
ATOM 1713 C C . HIS A 1 225 ? -4.405 -2.135 18.862 1.00 87.62 225 HIS A C 1
ATOM 1715 O O . HIS A 1 225 ? -5.029 -3.006 18.261 1.00 87.62 225 HIS A O 1
ATOM 1721 N N . ASP A 1 226 ? -3.220 -1.692 18.433 1.00 94.44 226 ASP A N 1
ATOM 1722 C CA . ASP A 1 226 ? -2.573 -2.213 17.223 1.00 94.44 226 ASP A CA 1
ATOM 1723 C C . ASP A 1 226 ? -2.245 -3.707 17.399 1.00 94.44 226 ASP A C 1
ATOM 1725 O O . ASP A 1 226 ? -2.500 -4.510 16.505 1.00 94.44 226 ASP A O 1
ATOM 1729 N N . LYS A 1 227 ? -1.770 -4.112 18.586 1.00 95.06 227 LYS A N 1
ATOM 1730 C CA . LYS A 1 227 ? -1.528 -5.527 18.916 1.00 95.06 227 LYS A CA 1
ATOM 1731 C C . LYS A 1 227 ? -2.809 -6.365 18.868 1.00 95.06 227 LYS A C 1
ATOM 1733 O O . LYS A 1 227 ? -2.772 -7.507 18.421 1.00 95.06 227 LYS A O 1
ATOM 1738 N N . ALA A 1 228 ? -3.944 -5.812 19.298 1.00 92.94 228 ALA A N 1
ATOM 1739 C CA . ALA A 1 228 ? -5.232 -6.498 19.201 1.00 92.94 228 ALA A CA 1
ATOM 1740 C C . ALA A 1 228 ? -5.648 -6.711 17.736 1.00 92.94 228 ALA A C 1
ATOM 1742 O O . ALA A 1 228 ? -6.021 -7.820 17.370 1.00 92.94 228 ALA A O 1
ATOM 1743 N N . ILE A 1 229 ? -5.495 -5.689 16.882 1.00 94.44 229 ILE A N 1
ATOM 1744 C CA . ILE A 1 229 ? -5.717 -5.830 15.434 1.00 94.44 229 ILE A CA 1
ATOM 1745 C C . ILE A 1 229 ? -4.787 -6.900 14.858 1.00 94.44 229 ILE A C 1
ATOM 1747 O O . ILE A 1 229 ? -5.261 -7.769 14.138 1.00 94.44 229 ILE A O 1
ATOM 1751 N N . MET A 1 230 ? -3.489 -6.874 15.186 1.00 96.81 230 MET A N 1
ATOM 1752 C CA . MET A 1 230 ? -2.517 -7.860 14.692 1.00 96.81 230 MET A CA 1
ATOM 1753 C C . MET A 1 230 ? -2.948 -9.297 15.001 1.00 96.81 230 MET A C 1
ATOM 1755 O O . MET A 1 230 ? -2.859 -10.142 14.117 1.00 96.81 230 MET A O 1
ATOM 1759 N N . LYS A 1 231 ? -3.466 -9.563 16.207 1.00 95.62 231 LYS A N 1
ATOM 1760 C CA . LYS A 1 231 ? -3.989 -10.888 16.580 1.00 95.62 231 LYS A CA 1
ATOM 1761 C C . LYS A 1 231 ? -5.166 -11.321 15.708 1.00 95.62 231 LYS A C 1
ATOM 1763 O O . LYS A 1 231 ? -5.234 -12.476 15.306 1.00 95.62 231 LYS A O 1
ATOM 1768 N N . GLU A 1 232 ? -6.067 -10.402 15.367 1.00 95.00 232 GLU A N 1
ATOM 1769 C CA . GLU A 1 232 ? -7.181 -10.712 14.462 1.00 95.00 232 GLU A CA 1
ATOM 1770 C C . GLU A 1 232 ? -6.708 -11.024 13.035 1.00 95.00 232 GLU A C 1
ATOM 1772 O O . GLU A 1 232 ? -7.361 -11.782 12.320 1.00 95.00 232 GLU A O 1
ATOM 1777 N N . MET A 1 233 ? -5.543 -10.512 12.620 1.00 96.44 233 MET A N 1
ATOM 1778 C CA . MET A 1 233 ? -4.979 -10.796 11.293 1.00 96.44 233 MET A CA 1
ATOM 1779 C C . MET A 1 233 ? -4.474 -12.230 11.140 1.00 96.44 233 MET A C 1
ATOM 1781 O O . MET A 1 233 ? -4.295 -12.671 10.010 1.00 96.44 233 MET A O 1
ATOM 1785 N N . ALA A 1 234 ? -4.304 -12.988 12.228 1.00 94.25 234 ALA A N 1
ATOM 1786 C CA . ALA A 1 234 ? -4.025 -14.423 12.146 1.00 94.25 234 ALA A CA 1
ATOM 1787 C C . ALA A 1 234 ? -5.176 -15.207 11.485 1.00 94.25 234 ALA A C 1
ATOM 1789 O O . ALA A 1 234 ? -4.971 -16.297 10.960 1.00 94.25 234 ALA A O 1
ATOM 1790 N N . ARG A 1 235 ? -6.392 -14.642 11.481 1.00 94.31 235 ARG A N 1
ATOM 1791 C CA . ARG A 1 235 ? -7.571 -15.201 10.802 1.00 94.31 235 ARG A CA 1
ATOM 1792 C C . ARG A 1 235 ? -7.641 -14.829 9.322 1.00 94.31 235 ARG A C 1
ATOM 1794 O O . ARG A 1 235 ? -8.567 -15.259 8.639 1.00 94.31 235 ARG A O 1
ATOM 1801 N N . LEU A 1 236 ? -6.713 -14.001 8.836 1.00 94.94 236 LEU A N 1
ATOM 1802 C CA . LEU A 1 236 ? -6.704 -13.561 7.451 1.00 94.94 236 LEU A CA 1
ATOM 1803 C C . LEU A 1 236 ? -6.445 -14.772 6.531 1.00 94.94 236 LEU A C 1
ATOM 1805 O O . LEU A 1 236 ? -5.445 -15.471 6.704 1.00 94.94 236 LEU A O 1
ATOM 1809 N N . PRO A 1 237 ? -7.308 -15.025 5.535 1.00 93.12 237 PRO A N 1
ATOM 1810 C CA . PRO A 1 237 ? -7.125 -16.133 4.607 1.00 93.12 237 PRO A CA 1
ATOM 1811 C C . PRO A 1 237 ? -5.847 -16.001 3.773 1.00 93.12 237 PRO A C 1
ATOM 1813 O O . PRO A 1 237 ? -5.424 -14.899 3.433 1.00 93.12 237 PRO A O 1
ATOM 1816 N N . SER A 1 238 ? -5.283 -17.133 3.345 1.00 92.62 238 SER A N 1
ATOM 1817 C CA . SER A 1 238 ? -4.008 -17.194 2.605 1.00 92.62 238 SER A CA 1
ATOM 1818 C C . SER A 1 238 ? -3.994 -16.437 1.269 1.00 92.62 238 SER A C 1
ATOM 1820 O O . SER A 1 238 ? -2.925 -16.074 0.780 1.00 92.62 238 SER A O 1
ATOM 1822 N N . TYR A 1 239 ? -5.163 -16.169 0.677 1.00 92.06 239 TYR A N 1
ATOM 1823 C CA . TYR A 1 239 ? -5.295 -15.367 -0.544 1.00 92.06 239 TYR A CA 1
ATOM 1824 C C . TYR A 1 239 ? -5.192 -13.852 -0.305 1.00 92.06 239 TYR A C 1
ATOM 1826 O O . TYR A 1 239 ? -5.128 -13.087 -1.269 1.00 92.06 239 TYR A O 1
ATOM 1834 N N . ALA A 1 240 ? -5.220 -13.403 0.951 1.00 96.00 240 ALA A N 1
ATOM 1835 C CA . ALA A 1 240 ? -5.133 -12.001 1.322 1.00 96.00 240 ALA A CA 1
ATOM 1836 C C . ALA A 1 240 ? -3.816 -11.721 2.051 1.00 96.00 240 ALA A C 1
ATOM 1838 O O . ALA A 1 240 ? -3.381 -12.463 2.930 1.00 96.00 240 ALA A O 1
ATOM 1839 N N . ARG A 1 241 ? -3.159 -10.619 1.685 1.00 97.50 241 ARG A N 1
ATOM 1840 C CA . ARG A 1 241 ? -1.865 -10.247 2.248 1.00 97.50 241 ARG A CA 1
ATOM 1841 C C . ARG A 1 241 ? -2.009 -9.224 3.365 1.00 97.50 241 ARG A C 1
ATOM 1843 O O . ARG A 1 241 ? -2.524 -8.134 3.142 1.00 97.50 241 ARG A O 1
ATOM 1850 N N . TYR A 1 242 ? -1.467 -9.534 4.536 1.00 98.25 242 TYR A N 1
ATOM 1851 C CA . TYR A 1 242 ? -1.307 -8.563 5.614 1.00 98.25 242 TYR A CA 1
ATOM 1852 C C . TYR A 1 242 ? 0.016 -7.795 5.486 1.00 98.25 242 TYR A C 1
ATOM 1854 O O . TYR A 1 242 ? 1.053 -8.426 5.272 1.00 98.25 242 TYR A O 1
ATOM 1862 N N . VAL A 1 243 ? -0.019 -6.460 5.598 1.00 98.50 243 VAL A N 1
ATOM 1863 C CA . VAL A 1 243 ? 1.143 -5.563 5.443 1.00 98.50 243 VAL A CA 1
ATOM 1864 C C . VAL A 1 243 ? 1.163 -4.498 6.535 1.00 98.50 243 VAL A C 1
ATOM 1866 O O . VAL A 1 243 ? 0.194 -3.758 6.693 1.00 98.50 243 VAL A O 1
ATOM 1869 N N . ILE A 1 244 ? 2.283 -4.372 7.253 1.00 98.50 244 ILE A N 1
ATOM 1870 C CA . ILE A 1 244 ? 2.498 -3.266 8.192 1.00 98.50 244 ILE A CA 1
ATOM 1871 C C . ILE A 1 244 ? 3.068 -2.065 7.451 1.00 98.50 244 ILE A C 1
ATOM 1873 O O . ILE A 1 244 ? 4.017 -2.190 6.679 1.00 98.50 244 ILE A O 1
ATOM 1877 N N . VAL A 1 245 ? 2.522 -0.886 7.737 1.00 98.44 245 VAL A N 1
ATOM 1878 C CA . VAL A 1 245 ? 2.989 0.380 7.177 1.00 98.44 245 VAL A CA 1
ATOM 1879 C C . VAL A 1 245 ? 3.393 1.324 8.304 1.00 98.44 245 VAL A C 1
ATOM 1881 O O . VAL A 1 245 ? 2.546 1.838 9.031 1.00 98.44 245 VAL A O 1
ATOM 1884 N N . LEU A 1 246 ? 4.689 1.578 8.448 1.00 98.25 246 LEU A N 1
ATOM 1885 C CA . LEU A 1 246 ? 5.222 2.569 9.376 1.00 98.25 246 LEU A CA 1
ATOM 1886 C C . LEU A 1 246 ? 5.175 3.936 8.701 1.00 98.25 246 LEU A C 1
ATOM 1888 O O . LEU A 1 246 ? 5.820 4.164 7.683 1.00 98.25 246 LEU A O 1
ATOM 1892 N N . THR A 1 247 ? 4.355 4.829 9.232 1.00 97.69 247 THR A N 1
ATOM 1893 C CA . THR A 1 247 ? 4.059 6.142 8.643 1.00 97.69 247 THR A CA 1
ATOM 1894 C C . THR A 1 247 ? 4.881 7.257 9.284 1.00 97.69 247 THR A C 1
ATOM 1896 O O . THR A 1 247 ? 5.456 7.072 10.354 1.00 97.69 247 THR A O 1
ATOM 1899 N N . LY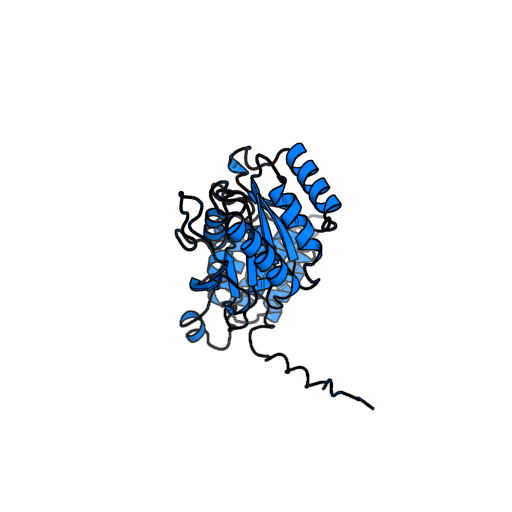S A 1 248 ? 4.873 8.448 8.669 1.00 96.31 248 LYS A N 1
ATOM 1900 C CA . LYS A 1 248 ? 5.507 9.675 9.193 1.00 96.31 248 LYS A CA 1
ATOM 1901 C C . LYS A 1 248 ? 7.017 9.549 9.417 1.00 96.31 248 LYS A C 1
ATOM 1903 O O . LYS A 1 248 ? 7.561 10.163 10.335 1.00 96.31 248 LYS A O 1
ATOM 1908 N N . ALA A 1 249 ? 7.691 8.763 8.579 1.00 96.12 249 ALA A N 1
ATOM 1909 C CA . ALA A 1 249 ? 9.141 8.606 8.639 1.00 96.12 249 ALA A CA 1
ATOM 1910 C C . ALA A 1 249 ? 9.886 9.946 8.470 1.00 96.12 249 ALA A C 1
ATOM 1912 O O . ALA A 1 249 ? 10.986 10.104 8.985 1.00 96.12 249 ALA A O 1
ATOM 1913 N N . ASP A 1 250 ? 9.271 10.954 7.834 1.00 95.31 250 ASP A N 1
ATOM 1914 C CA . ASP A 1 250 ? 9.807 12.322 7.735 1.00 95.31 250 ASP A CA 1
ATOM 1915 C C . ASP A 1 250 ? 10.088 12.972 9.097 1.00 95.31 250 ASP A C 1
ATOM 1917 O O . ASP A 1 250 ? 10.908 13.876 9.193 1.00 95.31 250 ASP A O 1
ATOM 1921 N N . LYS A 1 251 ? 9.432 12.508 10.166 1.00 93.94 251 LYS A N 1
ATOM 1922 C CA . LYS A 1 251 ? 9.667 13.001 11.528 1.00 93.94 251 LYS A CA 1
ATOM 1923 C C . LYS A 1 251 ? 10.917 12.411 12.185 1.00 93.94 251 LYS A C 1
ATOM 1925 O O . LYS A 1 251 ? 11.215 12.777 13.317 1.00 93.94 251 LYS A O 1
ATOM 1930 N N . GLN A 1 252 ? 11.593 11.486 11.507 1.00 91.50 252 GLN A N 1
ATOM 1931 C CA . GLN A 1 252 ? 12.821 10.816 11.932 1.00 91.50 252 GLN A CA 1
ATOM 1932 C C . GLN A 1 252 ? 13.745 10.621 10.716 1.00 91.50 252 GLN A C 1
ATOM 1934 O O . GLN A 1 252 ? 14.190 9.511 10.429 1.00 91.50 252 GLN A O 1
ATOM 1939 N N . ASP A 1 253 ? 13.961 11.692 9.947 1.00 90.94 253 ASP A N 1
ATOM 1940 C CA . ASP A 1 253 ? 14.881 11.733 8.800 1.00 90.94 253 ASP A CA 1
ATOM 1941 C C . ASP A 1 253 ? 14.617 10.665 7.727 1.00 90.94 253 ASP A C 1
ATOM 1943 O O . ASP A 1 253 ? 15.533 10.082 7.154 1.00 90.94 253 ASP A O 1
ATOM 1947 N N . ASN A 1 254 ? 13.339 10.398 7.443 1.00 89.88 254 ASN A N 1
ATOM 1948 C CA . ASN A 1 254 ? 12.889 9.354 6.514 1.00 89.88 254 ASN A CA 1
ATOM 1949 C C . ASN A 1 254 ? 13.294 7.930 6.929 1.00 89.88 254 ASN A C 1
ATOM 1951 O O . ASN A 1 254 ? 13.314 7.019 6.101 1.00 89.88 254 ASN A O 1
ATOM 1955 N N . THR A 1 255 ? 13.548 7.717 8.219 1.00 92.12 255 THR A N 1
ATOM 1956 C CA . THR A 1 255 ? 13.861 6.412 8.804 1.00 92.12 255 THR A CA 1
ATOM 1957 C C . THR A 1 255 ? 12.874 6.050 9.915 1.00 92.12 255 THR A C 1
ATOM 1959 O O . THR A 1 255 ? 11.925 6.779 10.208 1.00 92.12 255 THR A O 1
ATOM 1962 N N . VAL A 1 256 ? 13.073 4.878 10.514 1.00 94.31 256 VAL A N 1
ATOM 1963 C CA . VAL A 1 256 ? 12.401 4.454 11.743 1.00 94.31 256 VAL A CA 1
ATOM 1964 C C . VAL A 1 256 ? 13.462 3.908 12.687 1.00 94.31 256 VAL A C 1
ATOM 1966 O O . VAL A 1 256 ? 14.386 3.221 12.252 1.00 94.31 256 VAL A O 1
ATOM 1969 N N . SER A 1 257 ? 13.329 4.192 13.983 1.00 95.94 257 SER A N 1
ATOM 1970 C CA . SER A 1 257 ? 14.294 3.716 14.973 1.00 95.94 257 SER A CA 1
ATOM 1971 C C . SER A 1 257 ? 14.340 2.185 15.044 1.00 95.94 257 SER A C 1
ATOM 1973 O O . SER A 1 257 ? 13.323 1.495 14.908 1.00 95.94 257 SER A O 1
ATOM 1975 N N . ALA A 1 258 ? 15.525 1.641 15.336 1.00 96.44 258 ALA A N 1
ATOM 1976 C CA . ALA A 1 258 ? 15.710 0.202 15.521 1.00 96.44 258 ALA A CA 1
ATOM 1977 C C . ALA A 1 258 ? 14.777 -0.368 16.607 1.00 96.44 258 ALA A C 1
ATOM 1979 O O . ALA A 1 258 ? 14.244 -1.463 16.448 1.00 96.44 258 ALA A O 1
ATOM 1980 N N . GLY A 1 259 ? 14.512 0.403 17.670 1.00 97.50 259 GLY A N 1
ATOM 1981 C CA . GLY A 1 259 ? 13.582 0.021 18.735 1.00 97.50 259 GLY A CA 1
ATOM 1982 C C . GLY A 1 259 ? 12.134 -0.124 18.256 1.00 97.50 259 GLY A C 1
ATOM 1983 O O . GLY A 1 259 ? 11.480 -1.110 18.590 1.00 97.50 259 GLY A O 1
ATOM 1984 N N . VAL A 1 260 ? 11.639 0.800 17.422 1.00 97.62 260 VAL A N 1
ATOM 1985 C CA . VAL A 1 260 ? 10.288 0.693 16.840 1.00 97.62 260 VAL A CA 1
ATOM 1986 C C . VAL A 1 260 ? 10.197 -0.501 15.892 1.00 97.62 260 VAL A C 1
ATOM 1988 O O . VAL A 1 260 ? 9.200 -1.228 15.915 1.00 97.62 260 VAL A O 1
ATOM 1991 N N . MET A 1 261 ? 11.232 -0.739 15.082 1.00 97.94 261 MET A N 1
ATOM 1992 C CA . MET A 1 261 ? 11.263 -1.905 14.200 1.00 97.94 261 MET A CA 1
ATOM 1993 C C . MET A 1 261 ? 11.258 -3.215 14.998 1.00 97.94 261 MET A C 1
ATOM 1995 O O . MET A 1 261 ? 10.425 -4.082 14.743 1.00 97.94 261 MET A O 1
ATOM 1999 N N . ALA A 1 262 ? 12.111 -3.333 16.018 1.00 97.88 262 ALA A N 1
ATOM 2000 C CA . ALA A 1 262 ? 12.158 -4.504 16.891 1.00 97.88 262 ALA A CA 1
ATOM 2001 C C . ALA A 1 262 ? 10.813 -4.744 17.596 1.00 97.88 262 ALA A C 1
ATOM 2003 O O . ALA A 1 262 ? 10.294 -5.858 17.564 1.00 97.88 262 ALA A O 1
ATOM 2004 N N . ALA A 1 263 ? 10.197 -3.697 18.154 1.00 98.19 263 ALA A N 1
ATOM 2005 C CA . ALA A 1 263 ? 8.880 -3.795 18.783 1.00 98.19 263 ALA A CA 1
ATOM 2006 C C . ALA A 1 263 ? 7.790 -4.246 17.795 1.00 98.19 263 ALA A C 1
ATOM 2008 O O . ALA A 1 263 ? 6.913 -5.031 18.157 1.00 98.19 263 ALA A O 1
ATOM 2009 N N . THR A 1 264 ? 7.858 -3.781 16.544 1.00 98.31 264 THR A N 1
ATOM 2010 C CA . THR A 1 264 ? 6.942 -4.192 15.470 1.00 98.31 264 THR A CA 1
ATOM 2011 C C . THR A 1 264 ? 7.109 -5.672 15.138 1.00 98.31 264 THR A C 1
ATOM 2013 O O . THR A 1 264 ? 6.122 -6.402 15.114 1.00 98.31 264 THR A O 1
ATOM 2016 N N . ILE A 1 265 ? 8.346 -6.133 14.937 1.00 98.19 265 ILE A N 1
ATOM 2017 C CA . ILE A 1 265 ? 8.650 -7.539 14.634 1.00 98.19 265 ILE A CA 1
ATOM 2018 C C . ILE A 1 265 ? 8.204 -8.453 15.781 1.00 98.19 265 ILE A C 1
ATOM 2020 O O . ILE A 1 265 ? 7.561 -9.473 15.538 1.00 98.19 265 ILE A O 1
ATOM 2024 N N . THR A 1 266 ? 8.492 -8.078 17.030 1.00 98.38 266 THR A N 1
ATOM 2025 C CA . THR A 1 266 ? 8.053 -8.834 18.209 1.00 98.38 266 THR A CA 1
ATOM 2026 C C . THR A 1 266 ? 6.531 -8.924 18.273 1.00 98.38 266 THR A C 1
ATOM 2028 O O . THR A 1 266 ? 6.001 -10.020 18.419 1.00 98.38 266 THR A O 1
ATOM 2031 N N . ALA A 1 267 ? 5.817 -7.811 18.081 1.00 98.25 267 ALA A N 1
ATOM 2032 C CA . ALA A 1 267 ? 4.355 -7.808 18.102 1.00 98.25 267 ALA A CA 1
ATOM 2033 C C . ALA A 1 267 ? 3.739 -8.672 16.985 1.00 98.25 267 ALA A C 1
ATOM 2035 O O . ALA A 1 267 ? 2.733 -9.341 17.213 1.00 98.25 267 ALA A O 1
ATOM 2036 N N . LEU A 1 268 ? 4.347 -8.693 15.793 1.00 98.38 268 LEU A N 1
ATOM 2037 C CA . LEU A 1 268 ? 3.921 -9.570 14.698 1.00 98.38 268 LEU A CA 1
ATOM 2038 C C . LEU A 1 268 ? 4.100 -11.050 15.046 1.00 98.38 268 LEU A C 1
ATOM 2040 O O . LEU A 1 268 ? 3.198 -11.845 14.791 1.00 98.38 268 LEU A O 1
ATOM 2044 N N . ARG A 1 269 ? 5.232 -11.410 15.662 1.00 98.12 269 ARG A N 1
ATOM 2045 C CA . ARG A 1 269 ? 5.505 -12.779 16.120 1.00 98.12 269 ARG A CA 1
ATOM 2046 C C . ARG A 1 269 ? 4.543 -13.213 17.224 1.00 98.12 269 ARG A C 1
ATOM 2048 O O . ARG A 1 269 ? 3.982 -14.297 17.145 1.00 98.12 269 ARG A O 1
ATOM 2055 N N . GLU A 1 270 ? 4.304 -12.357 18.216 1.00 97.94 270 GLU A N 1
ATOM 2056 C CA . GLU A 1 270 ? 3.328 -12.606 19.292 1.00 97.94 270 GLU A CA 1
ATOM 2057 C C . GLU A 1 270 ? 1.901 -12.817 18.761 1.00 97.94 270 GLU A C 1
ATOM 2059 O O . GLU A 1 270 ? 1.089 -13.484 19.401 1.00 97.94 270 GLU A O 1
ATOM 2064 N N . ALA A 1 271 ? 1.583 -12.235 17.605 1.00 97.56 271 ALA A N 1
ATOM 2065 C CA . ALA A 1 271 ? 0.288 -12.358 16.954 1.00 97.56 271 ALA A CA 1
ATOM 2066 C C . ALA A 1 271 ? 0.200 -13.514 15.935 1.00 97.56 271 ALA A C 1
ATOM 2068 O O . ALA A 1 271 ? -0.874 -13.710 15.372 1.00 97.56 271 ALA A O 1
ATOM 2069 N N . GLY A 1 272 ? 1.282 -14.263 15.684 1.00 97.44 272 GLY A N 1
ATOM 2070 C CA . GLY A 1 272 ? 1.312 -15.349 14.690 1.00 97.44 272 GLY A CA 1
ATOM 2071 C C . GLY A 1 272 ? 1.245 -14.873 13.233 1.00 97.44 272 GLY A C 1
ATOM 2072 O O . GLY A 1 272 ? 0.737 -15.576 12.362 1.00 97.44 272 GLY A O 1
ATOM 2073 N N . VAL A 1 273 ? 1.691 -13.641 12.969 1.00 97.12 273 VAL A N 1
ATOM 2074 C CA . VAL A 1 273 ? 1.712 -13.011 11.639 1.00 97.12 273 VAL A CA 1
ATOM 2075 C C . VAL A 1 273 ? 3.103 -12.461 11.306 1.00 97.12 273 VAL A C 1
ATOM 2077 O O . VAL A 1 273 ? 3.247 -11.443 10.629 1.00 97.12 273 VAL A O 1
ATOM 2080 N N . GLU A 1 274 ? 4.153 -13.144 11.761 1.00 96.44 274 GLU A N 1
ATOM 2081 C CA . GLU A 1 274 ? 5.568 -12.779 11.606 1.00 96.44 274 GLU A CA 1
ATOM 2082 C C . GLU A 1 274 ? 6.009 -12.610 10.148 1.00 96.44 274 GLU A C 1
ATOM 2084 O O . GLU A 1 274 ? 6.936 -11.859 9.858 1.00 96.44 274 GLU A O 1
ATOM 2089 N N . ASN A 1 275 ? 5.308 -13.256 9.217 1.00 94.75 275 ASN A N 1
ATOM 2090 C CA . ASN A 1 275 ? 5.576 -13.143 7.790 1.00 94.75 275 ASN A CA 1
ATOM 2091 C C . ASN A 1 275 ? 5.014 -11.849 7.182 1.00 94.75 275 ASN A C 1
ATOM 2093 O O . ASN A 1 275 ? 5.135 -11.649 5.973 1.00 94.75 275 ASN A O 1
ATOM 2097 N N . ALA A 1 276 ? 4.341 -10.981 7.943 1.00 97.69 276 ALA A N 1
ATOM 2098 C CA . ALA A 1 276 ? 3.879 -9.687 7.446 1.00 97.69 276 ALA A CA 1
ATOM 2099 C C . ALA A 1 276 ? 5.082 -8.796 7.074 1.00 97.69 276 ALA A C 1
ATOM 2101 O O . ALA A 1 276 ? 5.960 -8.570 7.905 1.00 97.69 276 ALA A O 1
ATOM 2102 N N . PRO A 1 277 ? 5.150 -8.263 5.842 1.00 97.44 277 PRO A N 1
ATOM 2103 C CA . PRO A 1 277 ? 6.199 -7.344 5.466 1.00 97.44 277 PRO A CA 1
ATOM 2104 C C . PRO A 1 277 ? 5.939 -5.995 6.134 1.00 97.44 277 PRO A C 1
ATOM 2106 O O . PRO A 1 277 ? 4.790 -5.581 6.325 1.00 97.44 277 PRO A O 1
ATOM 2109 N N . VAL A 1 278 ? 7.024 -5.295 6.443 1.00 97.94 278 VAL A N 1
ATOM 2110 C CA . VAL A 1 278 ? 6.981 -3.961 7.032 1.00 97.94 278 VAL A CA 1
ATOM 2111 C C . VAL A 1 278 ? 7.490 -2.958 6.005 1.00 97.94 278 VAL A C 1
ATOM 2113 O O . VAL A 1 278 ? 8.593 -3.100 5.483 1.00 97.94 278 VAL A O 1
ATOM 2116 N N . VAL A 1 279 ? 6.671 -1.956 5.696 1.00 96.88 279 VAL A N 1
ATOM 2117 C CA . VAL A 1 279 ? 6.986 -0.889 4.741 1.00 96.88 279 VAL A CA 1
ATOM 2118 C C . VAL A 1 279 ? 7.101 0.432 5.489 1.00 96.88 279 VAL A C 1
ATOM 2120 O O . VAL A 1 279 ? 6.201 0.798 6.241 1.00 96.88 279 VAL A O 1
ATOM 2123 N N . ILE A 1 280 ? 8.192 1.162 5.273 1.00 97.06 280 ILE A N 1
ATOM 2124 C CA . ILE A 1 280 ? 8.392 2.504 5.830 1.00 97.06 280 ILE A CA 1
ATOM 2125 C C . ILE A 1 280 ? 7.892 3.532 4.816 1.00 97.06 280 ILE A C 1
ATOM 2127 O O . ILE A 1 280 ? 8.192 3.438 3.628 1.00 97.06 280 ILE A O 1
ATOM 2131 N N . THR A 1 281 ? 7.109 4.502 5.281 1.00 96.94 281 THR A N 1
ATOM 2132 C CA . THR A 1 281 ? 6.434 5.480 4.428 1.00 96.94 281 THR A CA 1
ATOM 2133 C C . THR A 1 281 ? 6.428 6.878 5.029 1.00 96.94 281 THR A C 1
ATOM 2135 O O . THR A 1 281 ? 6.403 7.081 6.248 1.00 96.94 281 THR A O 1
ATOM 2138 N N . SER A 1 282 ? 6.365 7.862 4.142 1.00 95.56 282 SER A N 1
ATOM 2139 C CA . SER A 1 282 ? 6.084 9.250 4.481 1.00 95.56 282 SER A CA 1
ATOM 2140 C C . SER A 1 282 ? 5.233 9.865 3.383 1.00 95.56 282 SER A C 1
ATOM 2142 O O . SER A 1 282 ? 5.623 9.887 2.219 1.00 95.56 282 SER A O 1
ATOM 2144 N N . ALA A 1 283 ? 4.065 10.382 3.764 1.00 93.44 283 ALA A N 1
ATOM 2145 C CA . ALA A 1 283 ? 3.209 11.110 2.834 1.00 93.44 283 ALA A CA 1
ATOM 2146 C C . ALA A 1 283 ? 3.821 12.460 2.420 1.00 93.44 283 ALA A C 1
ATOM 2148 O O . ALA A 1 283 ? 3.535 12.929 1.323 1.00 93.44 283 ALA A O 1
ATOM 2149 N N . GLU A 1 284 ? 4.664 13.046 3.276 1.00 92.38 284 GLU A N 1
ATOM 2150 C CA . GLU A 1 284 ? 5.316 14.340 3.052 1.00 92.38 284 GLU A CA 1
ATOM 2151 C C . GLU A 1 284 ? 6.438 14.221 2.014 1.00 92.38 284 GLU A C 1
ATOM 2153 O O . GLU A 1 284 ? 6.461 14.936 1.019 1.00 92.38 284 GLU A O 1
ATOM 2158 N N . THR A 1 285 ? 7.336 13.253 2.209 1.00 91.56 285 THR A N 1
ATOM 2159 C CA . THR A 1 285 ? 8.514 13.042 1.349 1.00 91.56 285 THR A CA 1
ATOM 2160 C C . THR A 1 285 ? 8.266 12.016 0.248 1.00 91.56 285 THR A C 1
ATOM 2162 O O . THR A 1 285 ? 9.176 11.673 -0.499 1.00 91.56 285 THR A O 1
ATOM 2165 N N . LYS A 1 286 ? 7.029 11.510 0.145 1.00 91.25 286 LYS A N 1
ATOM 2166 C CA . LYS A 1 286 ? 6.587 10.477 -0.807 1.00 91.25 286 LYS A CA 1
ATOM 2167 C C . LYS A 1 286 ? 7.307 9.124 -0.666 1.00 91.25 286 LYS A C 1
ATOM 2169 O O . LYS A 1 286 ? 7.161 8.264 -1.538 1.00 91.25 286 LYS A O 1
ATOM 2174 N N . LEU A 1 287 ? 8.036 8.913 0.431 1.00 91.06 287 LEU A N 1
ATOM 2175 C CA . LEU A 1 287 ? 8.782 7.688 0.714 1.00 91.06 287 LEU A CA 1
ATOM 2176 C C . LEU A 1 287 ? 7.869 6.451 0.729 1.00 91.06 287 LEU A C 1
ATOM 2178 O O . LEU A 1 287 ? 6.781 6.473 1.314 1.00 91.06 287 LEU A O 1
ATOM 2182 N N . GLY A 1 288 ? 8.358 5.354 0.144 1.00 89.69 288 GLY A N 1
ATOM 2183 C CA . GLY A 1 288 ? 7.740 4.026 0.203 1.00 89.69 288 GLY A CA 1
ATOM 2184 C C . GLY A 1 288 ? 6.559 3.825 -0.747 1.00 89.69 288 GLY A C 1
ATOM 2185 O O . GLY A 1 288 ? 5.814 2.854 -0.611 1.00 89.69 288 GLY A O 1
ATOM 2186 N N . ARG A 1 289 ? 6.341 4.733 -1.705 1.00 88.25 289 ARG A N 1
ATOM 2187 C CA . ARG A 1 289 ? 5.199 4.664 -2.627 1.00 88.25 289 ARG A CA 1
ATOM 2188 C C . ARG A 1 289 ? 5.275 3.474 -3.594 1.00 88.25 289 ARG A C 1
ATOM 2190 O O . ARG A 1 289 ? 4.247 2.857 -3.862 1.00 88.25 289 ARG A O 1
ATOM 2197 N N . ASP A 1 290 ? 6.460 3.119 -4.081 1.00 82.44 290 ASP A N 1
ATOM 2198 C CA . ASP A 1 290 ? 6.724 1.876 -4.829 1.00 82.44 290 ASP A CA 1
ATOM 2199 C C . ASP A 1 290 ? 6.401 0.645 -3.993 1.00 82.44 290 ASP A C 1
ATOM 2201 O O . ASP A 1 290 ? 5.684 -0.245 -4.450 1.00 82.44 290 ASP A O 1
ATOM 2205 N N . ALA A 1 291 ? 6.902 0.605 -2.759 1.00 87.69 291 ALA A N 1
ATOM 2206 C CA . ALA A 1 291 ? 6.684 -0.506 -1.853 1.00 87.69 291 ALA A CA 1
ATOM 2207 C C . ALA A 1 291 ? 5.188 -0.686 -1.555 1.00 87.69 291 ALA A C 1
ATOM 2209 O O . ALA A 1 291 ? 4.704 -1.815 -1.523 1.00 87.69 291 ALA A O 1
ATOM 2210 N N . MET A 1 292 ? 4.424 0.406 -1.439 1.00 93.69 292 MET A N 1
ATOM 2211 C CA . MET A 1 292 ? 2.961 0.344 -1.369 1.00 93.69 292 MET A CA 1
ATOM 2212 C C . MET A 1 292 ? 2.350 -0.233 -2.654 1.00 93.69 292 MET A C 1
ATOM 2214 O O . MET A 1 292 ? 1.517 -1.141 -2.588 1.00 93.69 292 MET A O 1
ATOM 2218 N N . TRP A 1 293 ? 2.781 0.238 -3.829 1.00 91.50 293 TRP A N 1
ATOM 2219 C CA . TRP A 1 293 ? 2.280 -0.241 -5.122 1.00 91.50 293 TRP A CA 1
ATOM 2220 C C . TRP A 1 293 ? 2.603 -1.714 -5.406 1.00 91.50 293 TRP A C 1
ATOM 2222 O O . TRP A 1 293 ? 1.782 -2.410 -6.008 1.00 91.50 293 TRP A O 1
ATOM 2232 N N . ARG A 1 294 ? 3.720 -2.234 -4.882 1.00 89.31 294 ARG A N 1
ATOM 2233 C CA . ARG A 1 294 ? 4.070 -3.664 -4.913 1.00 89.31 294 ARG A CA 1
ATOM 2234 C C . ARG A 1 294 ? 2.998 -4.552 -4.277 1.00 89.31 294 ARG A C 1
ATOM 2236 O O . ARG A 1 294 ? 2.829 -5.688 -4.718 1.00 89.31 294 ARG A O 1
ATOM 2243 N N . TYR A 1 295 ? 2.280 -4.054 -3.272 1.00 94.69 295 TYR A N 1
ATOM 2244 C CA . TYR A 1 295 ? 1.199 -4.794 -2.618 1.00 94.69 295 TYR A CA 1
ATOM 2245 C C . TYR A 1 295 ? -0.187 -4.382 -3.122 1.00 94.69 295 TYR A C 1
ATOM 2247 O O . TYR A 1 295 ? -1.043 -5.246 -3.284 1.00 94.69 295 TYR A O 1
ATOM 2255 N N . LEU A 1 296 ? -0.410 -3.107 -3.462 1.00 94.38 296 LEU A N 1
ATOM 2256 C CA . LEU A 1 296 ? -1.675 -2.654 -4.063 1.00 94.38 296 LEU A CA 1
ATOM 2257 C C . LEU A 1 296 ? -1.984 -3.368 -5.381 1.00 94.38 296 LEU A C 1
ATOM 2259 O O . LEU A 1 296 ? -3.151 -3.618 -5.687 1.00 94.38 296 LEU A O 1
ATOM 2263 N N . ARG A 1 297 ? -0.951 -3.766 -6.136 1.00 92.88 297 ARG A N 1
ATOM 2264 C CA . ARG A 1 297 ? -1.124 -4.556 -7.361 1.00 92.88 297 ARG A CA 1
ATOM 2265 C C . ARG A 1 297 ? -1.865 -5.875 -7.138 1.00 92.88 297 ARG A C 1
ATOM 2267 O O . ARG A 1 297 ? -2.471 -6.364 -8.082 1.00 92.88 297 ARG A O 1
ATOM 2274 N N . LEU A 1 298 ? -1.850 -6.435 -5.921 1.00 93.81 298 LEU A N 1
ATOM 2275 C CA . LEU A 1 298 ? -2.607 -7.648 -5.586 1.00 93.81 298 LEU A CA 1
ATOM 2276 C C . LEU A 1 298 ? -4.115 -7.440 -5.752 1.00 93.81 298 LEU A C 1
ATOM 2278 O O . LEU A 1 298 ? -4.806 -8.370 -6.146 1.00 93.81 298 LEU A O 1
ATOM 2282 N N . ALA A 1 299 ? -4.616 -6.230 -5.488 1.00 93.38 299 ALA A N 1
ATOM 2283 C CA . ALA A 1 299 ? -5.994 -5.862 -5.794 1.00 93.38 299 ALA A CA 1
ATOM 2284 C C . ALA A 1 299 ? -6.126 -5.404 -7.256 1.00 93.38 299 ALA A C 1
ATOM 2286 O O . ALA A 1 299 ? -6.987 -5.888 -7.981 1.00 93.38 299 ALA A O 1
ATOM 2287 N N . ALA A 1 300 ? -5.239 -4.520 -7.724 1.00 90.81 300 ALA A N 1
ATOM 2288 C CA . ALA A 1 300 ? -5.390 -3.894 -9.040 1.00 90.81 300 ALA A CA 1
ATOM 2289 C C . ALA A 1 300 ? -5.239 -4.865 -10.233 1.00 90.81 300 ALA A C 1
ATOM 2291 O O . ALA A 1 300 ? -5.829 -4.649 -11.288 1.00 90.81 300 ALA A O 1
ATOM 2292 N N . LEU A 1 301 ? -4.444 -5.931 -10.102 1.00 89.25 301 LEU A N 1
ATOM 2293 C CA . LEU A 1 301 ? -4.230 -6.920 -11.167 1.00 89.25 301 LEU A CA 1
ATOM 2294 C C . LEU A 1 301 ? -5.119 -8.159 -11.049 1.00 89.25 301 LEU A C 1
ATOM 2296 O O . LEU A 1 301 ? -5.122 -8.982 -11.973 1.00 89.25 301 LEU A O 1
ATOM 2300 N N . ASP A 1 302 ? -5.835 -8.314 -9.937 1.00 84.12 302 ASP A N 1
ATOM 2301 C CA . ASP A 1 302 ? -6.698 -9.464 -9.737 1.00 84.12 302 ASP A CA 1
ATOM 2302 C C . ASP A 1 302 ? -7.952 -9.360 -10.612 1.00 84.12 302 ASP A C 1
ATOM 2304 O O . ASP A 1 302 ? -8.630 -8.339 -10.686 1.00 84.12 302 ASP A O 1
ATOM 2308 N N . ARG A 1 303 ? -8.245 -10.454 -11.311 1.00 73.81 303 ARG A N 1
ATOM 2309 C CA . ARG A 1 303 ? -9.350 -10.568 -12.265 1.00 73.81 303 ARG A CA 1
ATOM 2310 C C . ARG A 1 303 ? -10.473 -11.464 -11.773 1.00 73.81 303 ARG A C 1
ATOM 2312 O O . ARG A 1 303 ? -11.475 -11.604 -12.468 1.00 73.81 303 ARG A O 1
ATOM 2319 N N . SER A 1 304 ? -10.335 -12.055 -10.590 1.00 65.75 304 SER A N 1
ATOM 2320 C CA . SER A 1 304 ? -11.360 -12.923 -10.010 1.00 65.75 304 SER A CA 1
ATOM 2321 C C . SER A 1 304 ? -12.694 -12.202 -9.765 1.00 65.75 304 SER A C 1
ATOM 2323 O O . SER A 1 304 ? -13.720 -12.868 -9.696 1.00 65.75 304 SER A O 1
ATOM 2325 N N . GLY A 1 305 ? -12.717 -10.861 -9.724 1.00 52.44 305 GLY A N 1
ATOM 2326 C CA . GLY A 1 305 ? -13.952 -10.064 -9.678 1.00 52.44 305 GLY A CA 1
ATOM 2327 C C . GLY A 1 305 ? -14.530 -9.614 -11.024 1.00 52.44 305 GLY A C 1
ATOM 2328 O O . GLY A 1 305 ? -15.601 -9.021 -11.060 1.00 52.44 305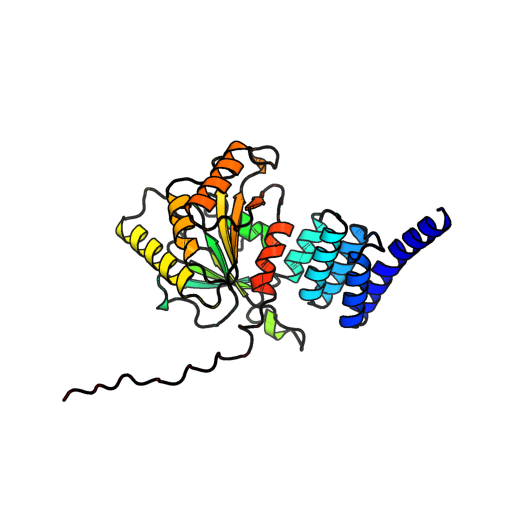 GLY A O 1
ATOM 2329 N N . GLY A 1 306 ? -13.858 -9.894 -12.144 1.00 44.09 306 GLY A N 1
ATOM 2330 C CA . GLY A 1 306 ? -14.192 -9.312 -13.449 1.00 44.09 306 GLY A CA 1
ATOM 2331 C C . GLY A 1 306 ? -15.067 -10.149 -14.388 1.00 44.09 306 GLY A C 1
ATOM 2332 O O . GLY A 1 306 ? -15.240 -9.731 -15.526 1.00 44.09 306 GLY A O 1
ATOM 2333 N N . GLY A 1 307 ? -15.590 -11.319 -13.996 1.00 39.09 307 GLY A N 1
ATOM 2334 C CA . GLY A 1 307 ? -16.402 -12.106 -14.945 1.00 39.09 307 GLY A CA 1
ATOM 2335 C C . GLY A 1 307 ? -16.515 -13.614 -14.745 1.00 39.09 307 GLY A C 1
ATOM 2336 O O . GLY A 1 307 ? -16.853 -14.323 -15.686 1.00 39.09 307 GLY A O 1
ATOM 2337 N N . ARG A 1 308 ? -16.284 -14.143 -13.546 1.00 33.41 308 ARG A N 1
ATOM 2338 C CA . ARG A 1 308 ? -16.912 -15.410 -13.167 1.00 33.41 308 ARG A CA 1
ATOM 2339 C C . ARG A 1 308 ? -17.686 -15.143 -11.898 1.00 33.41 308 ARG A C 1
ATOM 2341 O O . ARG A 1 308 ? -17.086 -14.990 -10.839 1.00 33.41 308 ARG A O 1
ATOM 2348 N N . ALA A 1 309 ? -19.013 -15.090 -12.022 1.00 34.25 309 ALA A N 1
ATOM 2349 C CA . ALA A 1 309 ? -19.863 -15.512 -10.926 1.00 34.25 309 ALA A CA 1
ATOM 2350 C C . ALA A 1 309 ? -19.239 -16.809 -10.408 1.00 34.25 309 ALA A C 1
ATOM 2352 O O . ALA A 1 309 ? -19.117 -17.783 -11.157 1.00 34.25 309 ALA A O 1
ATOM 2353 N N . ALA A 1 310 ? -18.701 -16.773 -9.190 1.00 33.31 310 ALA A N 1
ATOM 2354 C CA . ALA A 1 310 ? -18.375 -17.999 -8.499 1.00 33.31 310 ALA A CA 1
ATOM 2355 C C . ALA A 1 310 ? -19.657 -18.823 -8.570 1.00 33.31 310 ALA A C 1
ATOM 2357 O O . ALA A 1 310 ? -20.699 -18.339 -8.125 1.00 33.31 310 ALA A O 1
ATOM 2358 N N . ALA A 1 311 ? -19.59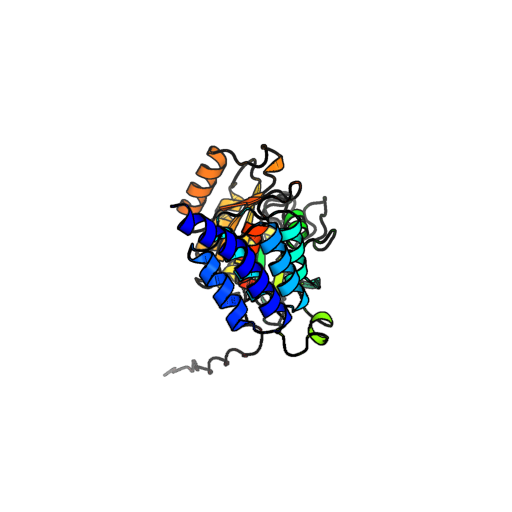1 -19.978 -9.237 1.00 29.22 311 ALA A N 1
ATOM 2359 C CA . ALA A 1 311 ? -20.688 -20.924 -9.259 1.00 29.22 311 ALA A CA 1
ATOM 2360 C C . ALA A 1 311 ? -21.218 -21.014 -7.829 1.00 29.22 311 ALA A C 1
ATOM 2362 O O . ALA A 1 311 ? -20.444 -21.239 -6.891 1.00 29.22 311 ALA A O 1
ATOM 2363 N N . THR A 1 312 ? -22.502 -20.713 -7.670 1.00 28.00 312 THR A N 1
ATOM 2364 C CA . THR A 1 312 ? -23.248 -20.982 -6.450 1.00 28.00 312 THR A CA 1
ATOM 2365 C C . THR A 1 312 ? -22.888 -22.400 -6.016 1.00 28.00 312 THR A C 1
ATOM 2367 O O . THR A 1 312 ? -23.068 -23.327 -6.809 1.00 28.00 312 THR A O 1
ATOM 2370 N N . PRO A 1 313 ? -22.315 -22.610 -4.818 1.00 30.44 313 PRO A N 1
ATOM 2371 C CA . PRO A 1 313 ? -22.207 -23.956 -4.293 1.00 30.44 313 PRO A CA 1
ATOM 2372 C C . PRO A 1 313 ? -23.631 -24.487 -4.181 1.00 30.44 313 PRO A C 1
ATOM 2374 O O . PRO A 1 313 ? -24.476 -23.852 -3.549 1.00 30.44 313 PRO A O 1
ATOM 2377 N N . ALA A 1 314 ? -23.887 -25.592 -4.876 1.00 29.16 314 ALA A N 1
ATOM 2378 C CA . ALA A 1 314 ? -25.140 -26.316 -4.834 1.00 29.16 314 ALA A CA 1
ATOM 2379 C C . ALA A 1 314 ? -25.600 -26.497 -3.384 1.00 29.16 314 ALA A C 1
ATOM 2381 O O . ALA A 1 314 ? -24.800 -26.865 -2.516 1.00 29.16 314 ALA A O 1
ATOM 2382 N N . GLU A 1 315 ? -26.886 -26.236 -3.168 1.00 29.17 315 GLU A N 1
ATOM 2383 C CA . GLU A 1 315 ? -27.649 -26.616 -1.987 1.00 29.17 315 GLU A CA 1
ATOM 2384 C C . GLU A 1 315 ? -27.285 -28.053 -1.585 1.00 29.17 315 GLU A C 1
ATOM 2386 O O . GLU A 1 315 ? -27.723 -29.018 -2.204 1.00 29.17 315 GLU A O 1
ATOM 2391 N N . HIS A 1 316 ? -26.447 -28.206 -0.561 1.00 30.62 316 HIS A N 1
ATOM 2392 C CA . HIS A 1 316 ? -26.376 -29.455 0.182 1.00 30.62 316 HIS A CA 1
ATOM 2393 C C . HIS A 1 316 ? -27.344 -29.306 1.342 1.00 30.62 316 HIS A C 1
ATOM 2395 O O . HIS A 1 316 ? -27.076 -28.611 2.324 1.00 30.62 316 HIS A O 1
ATOM 2401 N N . GLY A 1 317 ? -28.519 -29.897 1.135 1.00 25.97 317 GLY A N 1
ATOM 2402 C CA . GLY A 1 317 ? -29.607 -29.933 2.087 1.00 25.97 317 GLY A CA 1
ATOM 2403 C C . GLY A 1 317 ? -29.183 -30.574 3.401 1.00 25.97 317 GLY A C 1
ATOM 2404 O O . GLY A 1 317 ? -28.682 -31.693 3.437 1.00 25.97 317 GLY A O 1
ATOM 2405 N N . TYR A 1 318 ? -29.463 -29.865 4.486 1.00 26.47 318 TYR A N 1
ATOM 2406 C CA . TYR A 1 318 ? -29.727 -30.479 5.776 1.00 26.47 318 TYR A CA 1
ATOM 2407 C C . TYR A 1 318 ? -31.251 -30.602 5.923 1.00 26.47 318 TYR A C 1
ATOM 2409 O O . TYR A 1 318 ? -31.908 -29.716 6.466 1.00 26.47 318 TYR A O 1
ATOM 2417 N N . GLY A 1 319 ? -31.818 -31.692 5.402 1.00 27.70 319 GLY A N 1
ATOM 2418 C CA . GLY A 1 319 ? -33.028 -32.303 5.964 1.00 27.70 319 GLY A CA 1
ATOM 2419 C C . GLY A 1 319 ? -32.539 -33.395 6.912 1.00 27.70 319 GLY A C 1
ATOM 2420 O O . GLY A 1 319 ? -31.798 -34.269 6.490 1.00 27.70 319 GLY A O 1
ATOM 2421 N N . LYS A 1 320 ? -32.642 -33.210 8.230 1.00 28.56 320 LYS A N 1
ATOM 2422 C CA . LYS A 1 320 ? -33.728 -33.765 9.052 1.00 28.56 320 LYS A CA 1
ATOM 2423 C C . LYS A 1 320 ? -34.029 -35.227 8.709 1.00 28.56 320 LYS A C 1
ATOM 2425 O O . LYS A 1 320 ? -34.914 -35.489 7.908 1.00 28.56 320 LYS A O 1
ATOM 2430 N N . GLU A 1 321 ? -33.372 -36.135 9.416 1.00 27.05 321 GLU A N 1
ATOM 2431 C CA . GLU A 1 321 ? -34.027 -37.363 9.857 1.00 27.05 321 GLU A CA 1
ATOM 2432 C C . GLU A 1 321 ? -34.274 -37.221 11.359 1.00 27.05 321 GLU A C 1
ATOM 2434 O O . GLU A 1 321 ? -33.356 -37.076 12.166 1.00 27.05 321 GLU A O 1
ATOM 2439 N N . VAL A 1 322 ? -35.560 -37.121 11.678 1.00 32.91 322 VAL A N 1
ATOM 2440 C CA . VAL A 1 322 ? -36.141 -37.401 12.982 1.00 32.91 322 VAL A CA 1
ATOM 2441 C C . VAL A 1 322 ? -37.041 -38.594 12.711 1.00 32.91 322 VAL A C 1
ATOM 2443 O O . VAL A 1 322 ? -38.081 -38.404 12.089 1.00 32.91 322 VAL A O 1
ATOM 2446 N N . GLU A 1 323 ? -36.582 -39.783 13.087 1.00 30.09 323 GLU A N 1
ATOM 2447 C CA . GLU A 1 323 ? -37.334 -40.893 13.695 1.00 30.09 323 GLU A CA 1
ATOM 2448 C C . GLU A 1 323 ? -36.363 -42.020 14.060 1.00 30.09 323 GLU A C 1
ATOM 2450 O O . GLU A 1 323 ? -35.531 -42.396 13.204 1.00 30.09 323 GLU A O 1
#

Foldseek 3Di:
DVVLVVQQVVLQVVLLVVLLVCLLVVVVVVSLVSLVVLLVPSYQHAQVSLLSQLLSCLVVLNLVSLVSSLSSCVSNVNDHDPSNQVSNLCSLFVDKAWDDFALAPVRDDPQQAAEEEEEEAFPLCRQLLVCLLNVHDCRDPPDPDADPRLGFIWMKGCDDVSVVPDDPPDRLIHIYTYQHHPDDPPDDPVSVVSSVVRLLCCQQPVPSYAEYEYGDALAAADDPVNLVSLLSNVNHDPNHAYAYEHEPCVVVVQDHDPVNVVVNLVSNVVSVNNVHYYFYAYSVVSGRSSVVSVRVCSRRVDCPSPDDPPPDDDDPDPDDDDD

Sequence (323 aa):
EERAQLVAEAQAALYPSLASALFRAGARRRALAALEDMARGRVAISIDAANRLIRAAQRRRDLRAVFAVLDAMTAARVAPNDDTYEAVANAAVRSVEFVTGAVSMETLPRKWLPEAAFIGRSNVGKSSLVNMVCNRKALAYTSKRPGKTQQLNFFEVNGGAAAAGAGDGEAHAFYLVDMPGHGYAKVSEQLRTSWQDLLKQYVAQRRSLRVLFHLLDGRHGPVGHDKAIMKEMARLPSYARYVIVLTKADKQDNTVSAGVMAATITALREAGVENAPVVITSAETKLGRDAMWRYLRLAALDRSGGGRAAATPAEHGYGKEVE

InterPro domains:
  IPR002885 Pentatricopeptide repeat [PF13812] (35-91)
  IPR006073 GTP binding domain [PF01926] (116-248)
  IPR019987 GTP-binding protein, ribosome biogenesis, YsxC [MF_00321] (101-300)
  IPR019987 GTP-binding protein, ribosome biogenesis, YsxC [TIGR03598] (97-296)
  IPR027417 P-loop containing nucleoside triphosphate hydrolase [G3DSA:3.40.50.300] (86-303)
  IPR027417 P-loop containing nucleoside triphosphate hydrolase [SSF52540] (95-296)
  IPR030393 EngB-type guanine nucleotide-binding (G) domain [PS51706] (112-302)
  IPR030393 EngB-type guanine nucleotide-binding (G) domain [cd01876] (115-296)

Secondary structure (DSSP, 8-state):
-HHHHHHHHHHHHHHHHHHHHHHHTT-HHHHHHHHHHIIIII-PPPHHHHHHHHHHHHHTT-HHHHHHHHHHHHHTT----HHHHHHHHHHH-S-EEEEEEESSGGGS-SS---EEEEEEBTTSSHHHHHHHHTT-SSSS---SSTT---SEEEEEES-THHHHT--SS----EEEEE---B--TTS-HHHHHHHHHHHHHHHHH-TTEEEEEEEEETTT---HHHHHHHHHGGGS-TTSEEEEEEE-GGGGTT---HHHHHHHHHHHHHTT-TT--EEE--TTT-TTHHHHHHHHHHHHT--TTSS----------------

Organism: NCBI:txid303371

pLDDT: mean 82.02, std 17.5, range [25.97, 98.5]